Protein AF-0000000067416958 (afdb_homodimer)

Sequence (356 aa):
MHFFSQAFDYEHPWSHVVIGMWHKYPNSKCTHVVSVDVLDRSVDPKTGIIRTERVLGCKQKAPLWIVKLFGGSEDAFVREISFVDPASQNATITSVNLSLSQFATCFEQIQYSPISPHRTSFSQTAEIQARMALWRSAADGLEKWLVQRFEQNAQLGKLGFTDVLRTLWEERHRVPASMHFFSQAFDYEHPWSHVVIGMWHKYPNSKCTHVVSVDVLDRSVDPKTGIIRTERVLGCKQKAPLWIVKLFGGSEDAFVREISFVDPASQNATITSVNLSLSQFATCFEQIQYSPISPHRTSFSQTAEIQARMALWRSAADGLEKWLVQRFEQNAQLGKLGFTDVLRTLWEERHRVPAS

Organism: Laccaria bicolor (strain S238N-H82 / ATCC MYA-4686) (NCBI:txid486041)

Nearest PDB structures (foldseek):
  8ag0-assembly1_A  TM=9.082E-01  e=8.457E-12  Homo sapiens
  6i4y-assembly1_B-2  TM=6.762E-01  e=3.175E-13  Homo sapiens
  4ytx-assembly4_L  TM=7.071E-01  e=6.770E-12  Saccharomyces cerevisiae S288C
  5jql-assembly1_E  TM=7.127E-01  e=6.404E-12  Saccharomyces cerevisiae S288C
  5jqm-assembly1_C  TM=7.302E-01  e=9.779E-11  Saccharomyces cerevisiae S288C

Structure (mmCIF, N/CA/C/O backbone):
data_AF-0000000067416958-model_v1
#
loop_
_entity.id
_entity.type
_entity.pdbx_description
1 polymer 'Predicted protein'
#
loop_
_atom_site.group_PDB
_atom_site.id
_atom_site.type_symbol
_atom_site.label_atom_id
_atom_site.label_alt_id
_atom_site.label_comp_id
_atom_site.label_asym_id
_atom_site.label_entity_id
_atom_site.label_seq_id
_atom_site.pdbx_PDB_ins_code
_atom_site.Cartn_x
_atom_site.Cartn_y
_atom_site.Cartn_z
_atom_site.occupancy
_atom_site.B_iso_or_equiv
_atom_site.auth_seq_id
_atom_site.auth_comp_id
_atom_site.auth_asym_id
_atom_site.auth_atom_id
_atom_site.pdbx_PDB_model_num
ATOM 1 N N . MET A 1 1 ? -6.973 6.719 8.789 1 76.5 1 MET A N 1
ATOM 2 C CA . MET A 1 1 ? -7.148 8.133 9.117 1 76.5 1 MET A CA 1
ATOM 3 C C . MET A 1 1 ? -7.051 8.359 10.625 1 76.5 1 MET A C 1
ATOM 5 O O . MET A 1 1 ? -7.559 7.559 11.414 1 76.5 1 MET A O 1
ATOM 9 N N . HIS A 1 2 ? -6.191 9.383 11 1 81.44 2 HIS A N 1
ATOM 10 C CA . HIS A 1 2 ? -6.035 9.734 12.406 1 81.44 2 HIS A CA 1
ATOM 11 C C . HIS A 1 2 ? -6.387 11.195 12.648 1 81.44 2 HIS A C 1
ATOM 13 O O . HIS A 1 2 ? -6.316 12.016 11.734 1 81.44 2 HIS A O 1
ATOM 19 N N . PHE A 1 3 ? -6.898 11.422 13.914 1 85.19 3 PHE A N 1
ATOM 20 C CA . PHE A 1 3 ? -7.391 12.75 14.25 1 85.19 3 PHE A CA 1
ATOM 21 C C . PHE A 1 3 ? -6.727 13.273 15.516 1 85.19 3 PHE A C 1
ATOM 23 O O . PHE A 1 3 ? -6.41 12.5 16.422 1 85.19 3 PHE A O 1
ATOM 30 N N . PHE A 1 4 ? -6.453 14.555 15.508 1 92.38 4 PHE A N 1
ATOM 31 C CA . PHE A 1 4 ? -6.027 15.297 16.688 1 92.38 4 PHE A CA 1
ATOM 32 C C . PHE A 1 4 ? -6.949 16.484 16.938 1 92.38 4 PHE A C 1
ATOM 34 O O . PHE A 1 4 ? -7.43 17.125 16 1 92.38 4 PHE A O 1
ATOM 41 N N . SER A 1 5 ? -7.25 16.719 18.234 1 94.56 5 SER A N 1
ATOM 42 C CA . SER A 1 5 ? -8.047 17.875 18.609 1 94.56 5 SER A CA 1
ATOM 43 C C . SER A 1 5 ? -7.637 18.422 19.969 1 94.56 5 SER A C 1
ATOM 45 O O . SER A 1 5 ? -7.309 17.656 20.875 1 94.56 5 SER A O 1
ATOM 47 N N . GLN A 1 6 ? -7.598 19.75 20.094 1 95.44 6 GLN A N 1
ATOM 48 C CA . GLN A 1 6 ? -7.387 20.391 21.391 1 95.44 6 GLN A CA 1
ATOM 49 C C . GLN A 1 6 ? -8.078 21.75 21.453 1 95.44 6 GLN A C 1
ATOM 51 O O . GLN A 1 6 ? -8.328 22.359 20.406 1 95.44 6 GLN A O 1
ATOM 56 N N . ALA A 1 7 ? -8.438 22.141 22.672 1 96.19 7 ALA A N 1
ATOM 57 C CA . ALA A 1 7 ? -9.047 23.453 22.906 1 96.19 7 ALA A CA 1
ATOM 58 C C . ALA A 1 7 ? -8.641 24 24.266 1 96.19 7 ALA A C 1
ATOM 60 O O . ALA A 1 7 ? -8.531 23.25 25.234 1 96.19 7 ALA A O 1
ATOM 61 N N . PHE A 1 8 ? -8.367 25.281 24.312 1 97.19 8 PHE A N 1
ATOM 62 C CA . PHE A 1 8 ? -8.07 25.969 25.562 1 97.19 8 PHE A CA 1
ATOM 63 C C . PHE A 1 8 ? -8.297 27.469 25.406 1 97.19 8 PHE A C 1
ATOM 65 O O . PHE A 1 8 ? -8.68 27.953 24.344 1 97.19 8 PHE A O 1
ATOM 72 N N . ASP A 1 9 ? -8.023 28.25 26.5 1 97.62 9 ASP A N 1
ATOM 73 C CA . ASP A 1 9 ? -8.273 29.688 26.469 1 97.62 9 ASP A CA 1
ATOM 74 C C . ASP A 1 9 ? -6.984 30.469 26.719 1 97.62 9 ASP A C 1
ATOM 76 O O . ASP A 1 9 ? -6.133 30.047 27.5 1 97.62 9 ASP A O 1
ATOM 80 N N . TYR A 1 10 ? -6.941 31.516 26.047 1 97.94 10 TYR A N 1
ATOM 81 C CA . TYR A 1 10 ? -5.926 32.5 26.359 1 97.94 10 TYR A CA 1
ATOM 82 C C . TYR A 1 10 ? -6.512 33.625 27.219 1 97.94 10 TYR A C 1
ATOM 84 O O . TYR A 1 10 ? -7.602 34.125 26.938 1 97.94 10 TYR A O 1
ATOM 92 N N . GLU A 1 11 ? -5.785 34.031 28.219 1 97.06 11 GLU A N 1
ATOM 93 C CA . GLU A 1 11 ? -6.23 35.125 29.094 1 97.06 11 GLU A CA 1
ATOM 94 C C . GLU A 1 11 ? -5.828 36.469 28.531 1 97.06 11 GLU A C 1
ATOM 96 O O . GLU A 1 11 ? -5.199 37.281 29.219 1 97.06 11 GLU A O 1
ATOM 101 N N . HIS A 1 12 ? -6.172 36.719 27.344 1 97.69 12 HIS A N 1
ATOM 102 C CA . HIS A 1 12 ? -5.941 37.938 26.609 1 97.69 12 HIS A CA 1
ATOM 103 C C . HIS A 1 12 ? -7.133 38.281 25.719 1 97.69 12 HIS A C 1
ATOM 105 O O . HIS A 1 12 ? -7.824 37.406 25.219 1 97.69 12 HIS A O 1
ATOM 111 N N . PRO A 1 13 ? -7.395 39.656 25.594 1 97.31 13 PRO A N 1
ATOM 112 C CA . PRO A 1 13 ? -8.453 40.031 24.656 1 97.31 13 PRO A CA 1
ATOM 113 C C . PRO A 1 13 ? -8.18 39.531 23.234 1 97.31 13 PRO A C 1
ATOM 115 O O . PRO A 1 13 ? -7.02 39.438 22.828 1 97.31 13 PRO A O 1
ATOM 118 N N . TRP A 1 14 ? -9.227 39.281 22.469 1 98.12 14 TRP A N 1
ATOM 119 C CA . TRP A 1 14 ? -9.148 38.75 21.109 1 98.12 14 TRP A CA 1
ATOM 120 C C . TRP A 1 14 ? -8.234 39.594 20.25 1 98.12 14 TRP A C 1
ATOM 122 O O . TRP A 1 14 ? -7.441 39.062 19.469 1 98.12 14 TRP A O 1
ATOM 132 N N . SER A 1 15 ? -8.289 40.906 20.328 1 96.62 15 SER A N 1
ATOM 133 C CA . SER A 1 15 ? -7.465 41.812 19.516 1 96.62 15 SER A CA 1
ATOM 134 C C . SER A 1 15 ? -5.98 41.562 19.766 1 96.62 15 SER A C 1
ATOM 136 O O . SER A 1 15 ? -5.184 41.562 18.812 1 96.62 15 SER A O 1
ATOM 138 N N . HIS A 1 16 ? -5.641 41.312 21.062 1 97.25 16 HIS A N 1
ATOM 139 C CA . HIS A 1 16 ? -4.25 41.031 21.406 1 97.25 16 HIS A CA 1
ATOM 140 C C . HIS A 1 16 ? -3.801 39.688 20.844 1 97.25 16 HIS A C 1
ATOM 142 O O . HIS A 1 16 ? -2.676 39.562 20.359 1 97.25 16 HIS A O 1
ATOM 148 N N . VAL A 1 17 ? -4.688 38.781 20.891 1 98.25 17 VAL A N 1
ATOM 149 C CA . VAL A 1 17 ? -4.379 37.438 20.406 1 98.25 17 VAL A CA 1
ATOM 150 C C . VAL A 1 17 ? -4.125 37.469 18.891 1 98.25 17 VAL A C 1
ATOM 152 O O . VAL A 1 17 ? -3.184 36.844 18.406 1 98.25 17 VAL A O 1
ATOM 155 N N . VAL A 1 18 ? -4.91 38.188 18.141 1 97.44 18 VAL A N 1
ATOM 156 C CA . VAL A 1 18 ? -4.777 38.25 16.688 1 97.44 18 VAL A CA 1
ATOM 157 C C . VAL A 1 18 ? -3.457 38.938 16.328 1 97.44 18 VAL A C 1
ATOM 159 O O . VAL A 1 18 ? -2.795 38.531 15.367 1 97.44 18 VAL A O 1
ATOM 162 N N . ILE A 1 19 ? -3.111 39.969 17.094 1 96.12 19 ILE A N 1
ATOM 163 C CA . ILE A 1 19 ? -1.811 40.594 16.875 1 96.12 19 ILE A CA 1
ATOM 164 C C . ILE A 1 19 ? -0.702 39.562 17.109 1 96.12 19 ILE A C 1
ATOM 166 O O . ILE A 1 19 ? 0.246 39.469 16.328 1 96.12 19 ILE A O 1
ATOM 170 N N . GLY A 1 20 ? -0.824 38.875 18.219 1 97.25 20 GLY A N 1
ATOM 171 C CA . GLY A 1 20 ? 0.136 37.812 18.531 1 97.25 20 GLY A CA 1
ATOM 172 C C . GLY A 1 20 ? 0.271 36.781 17.422 1 97.25 20 GLY A C 1
ATOM 173 O O . GLY A 1 20 ? 1.364 36.281 17.188 1 97.25 20 GLY A O 1
ATOM 174 N N . MET A 1 21 ? -0.852 36.469 16.766 1 96.69 21 MET A N 1
ATOM 175 C CA . MET A 1 21 ? -0.878 35.5 15.68 1 96.69 21 MET A CA 1
ATOM 176 C C . MET A 1 21 ? 0.124 35.844 14.586 1 96.69 21 MET A C 1
ATOM 178 O O . MET A 1 21 ? 0.806 34.969 14.047 1 96.69 21 MET A O 1
ATOM 182 N N . TRP A 1 22 ? 0.354 37.156 14.344 1 95.44 22 TRP A N 1
ATOM 183 C CA . TRP A 1 22 ? 1.249 37.625 13.297 1 95.44 22 TRP A CA 1
ATOM 184 C C . TRP A 1 22 ? 2.695 37.656 13.781 1 95.44 22 TRP A C 1
ATOM 186 O O . TRP A 1 22 ? 3.623 37.781 12.977 1 95.44 22 TRP A O 1
ATOM 196 N N . HIS A 1 23 ? 2.846 37.5 15.055 1 95.44 23 HIS A N 1
ATOM 197 C CA . HIS A 1 23 ? 4.18 37.531 15.641 1 95.44 23 HIS A CA 1
ATOM 198 C C . HIS A 1 23 ? 4.566 36.156 16.188 1 95.44 23 HIS A C 1
ATOM 200 O O . HIS A 1 23 ? 5.566 36.031 16.906 1 95.44 23 HIS A O 1
ATOM 206 N N . LYS A 1 24 ? 3.764 35.219 15.922 1 96.06 24 LYS A N 1
ATOM 207 C CA . LYS A 1 24 ? 3.959 33.875 16.5 1 96.06 24 LYS A CA 1
ATOM 208 C C . LYS A 1 24 ? 5.328 33.312 16.141 1 96.06 24 LYS A C 1
ATOM 210 O O . LYS A 1 24 ? 5.996 32.719 16.969 1 96.06 24 LYS A O 1
ATOM 215 N N . TYR A 1 25 ? 5.68 33.531 14.844 1 95.75 25 TYR A N 1
ATOM 216 C CA . TYR A 1 25 ? 6.977 33.062 14.391 1 95.75 25 TYR A CA 1
ATOM 217 C C . TYR A 1 25 ? 7.902 34.219 14.031 1 95.75 25 TYR A C 1
ATOM 219 O O . TYR A 1 25 ? 7.449 35.25 13.539 1 95.75 25 TYR A O 1
ATOM 227 N N . PRO A 1 26 ? 9.164 34.031 14.219 1 93.75 26 PRO A N 1
ATOM 228 C CA . PRO A 1 26 ? 9.828 32.906 14.898 1 93.75 26 PRO A CA 1
ATOM 229 C C . PRO A 1 26 ? 9.672 32.969 16.422 1 93.75 26 PRO A C 1
ATOM 231 O O . PRO A 1 26 ? 9.32 34.031 16.969 1 93.75 26 PRO A O 1
ATOM 234 N N . ASN A 1 27 ? 9.68 31.922 17.062 1 93.44 27 ASN A N 1
ATOM 235 C CA . ASN A 1 27 ? 9.773 31.859 18.516 1 93.44 27 ASN A CA 1
ATOM 236 C C . ASN A 1 27 ? 10.656 30.703 18.969 1 93.44 27 ASN A C 1
ATOM 238 O O . ASN A 1 27 ? 10.906 29.766 18.203 1 93.44 27 ASN A O 1
ATOM 242 N N . SER A 1 28 ? 11.172 30.719 20.172 1 94.06 28 SER A N 1
ATOM 243 C CA . SER A 1 28 ? 12.219 29.828 20.656 1 94.06 28 SER A CA 1
ATOM 244 C C . SER A 1 28 ? 11.672 28.422 20.922 1 94.06 28 SER A C 1
ATOM 246 O O . SER A 1 28 ? 12.438 27.469 21.031 1 94.06 28 SER A O 1
ATOM 248 N N . LYS A 1 29 ? 10.367 28.328 21.094 1 95.5 29 LYS A N 1
ATOM 249 C CA . LYS A 1 29 ? 9.781 27.031 21.391 1 95.5 29 LYS A CA 1
ATOM 250 C C . LYS A 1 29 ? 9.43 26.281 20.125 1 95.5 29 LYS A C 1
ATOM 252 O O . LYS A 1 29 ? 9.32 25.047 20.125 1 95.5 29 LYS A O 1
ATOM 257 N N . CYS A 1 30 ? 9.234 27.031 19.031 1 95.38 30 CYS A N 1
ATOM 258 C CA . CYS A 1 30 ? 8.844 26.438 17.766 1 95.38 30 CYS A CA 1
ATOM 259 C C . CYS A 1 30 ? 9.93 26.625 16.719 1 95.38 30 CYS A C 1
ATOM 261 O O . CYS A 1 30 ? 9.656 27.109 15.617 1 95.38 30 CYS A O 1
ATOM 263 N N . THR A 1 31 ? 11.102 26.062 17.016 1 95.31 31 THR A N 1
ATOM 264 C CA . THR A 1 31 ? 12.266 26.266 16.156 1 95.31 31 THR A CA 1
ATOM 265 C C . THR A 1 31 ? 12.148 25.438 14.883 1 95.31 31 THR A C 1
ATOM 267 O O . THR A 1 31 ? 12.883 25.656 13.914 1 95.31 31 THR A O 1
ATOM 270 N N . HIS A 1 32 ? 11.266 24.531 14.883 1 94.88 32 HIS A N 1
ATOM 271 C CA . HIS A 1 32 ? 11.094 23.703 13.695 1 94.88 32 HIS A CA 1
ATOM 272 C C . HIS A 1 32 ? 10.5 24.5 12.547 1 94.88 32 HIS A C 1
ATOM 274 O O . HIS A 1 32 ? 10.578 24.078 11.391 1 94.88 32 HIS A O 1
ATOM 280 N N . VAL A 1 33 ? 9.781 25.578 12.805 1 97.19 33 VAL A N 1
ATOM 281 C CA . VAL A 1 33 ? 9.344 26.484 11.758 1 97.19 33 VAL A CA 1
ATOM 282 C C . VAL A 1 33 ? 10.484 27.438 11.398 1 97.19 33 VAL A C 1
ATOM 284 O O . VAL A 1 33 ? 10.797 28.359 12.164 1 97.19 33 VAL A O 1
ATOM 287 N N . VAL A 1 34 ? 11.047 27.281 10.234 1 96.5 34 VAL A N 1
ATOM 288 C CA . VAL A 1 34 ? 12.312 27.953 9.953 1 96.5 34 VAL A CA 1
ATOM 289 C C . VAL A 1 34 ? 12.062 29.172 9.062 1 96.5 34 VAL A C 1
ATOM 291 O O . VAL A 1 34 ? 12.906 30.062 8.969 1 96.5 34 VAL A O 1
ATOM 294 N N . SER A 1 35 ? 10.961 29.156 8.383 1 96.81 35 SER A N 1
ATOM 295 C CA . SER A 1 35 ? 10.641 30.312 7.543 1 96.81 35 SER A CA 1
ATOM 296 C C . SER A 1 35 ? 9.133 30.469 7.398 1 96.81 35 SER A C 1
ATOM 298 O O . SER A 1 35 ? 8.375 29.5 7.5 1 96.81 35 SER A O 1
ATOM 300 N N . VAL A 1 36 ? 8.727 31.672 7.238 1 97.69 36 VAL A N 1
ATOM 301 C CA . VAL A 1 36 ? 7.348 32.062 6.957 1 97.69 36 VAL A CA 1
ATOM 302 C C . VAL A 1 36 ? 7.316 33.094 5.848 1 97.69 36 VAL A C 1
ATOM 304 O O . VAL A 1 36 ? 7.906 34.188 5.98 1 97.69 36 VAL A O 1
ATOM 307 N N . ASP A 1 37 ? 6.633 32.781 4.773 1 97.38 37 ASP A N 1
ATOM 308 C CA . ASP A 1 37 ? 6.523 33.719 3.656 1 97.38 37 ASP A CA 1
ATOM 309 C C . ASP A 1 37 ? 5.062 34.031 3.336 1 97.38 37 ASP A C 1
ATOM 311 O O . ASP A 1 37 ? 4.27 33.094 3.094 1 97.38 37 ASP A O 1
ATOM 315 N N . VAL A 1 38 ? 4.773 35.281 3.305 1 97.5 38 VAL A N 1
ATOM 316 C CA . VAL A 1 38 ? 3.428 35.688 2.904 1 97.5 38 VAL A CA 1
ATOM 317 C C . VAL A 1 38 ? 3.326 35.719 1.382 1 97.5 38 VAL A C 1
ATOM 319 O O . VAL A 1 38 ? 4.113 36.375 0.712 1 97.5 38 VAL A O 1
ATOM 322 N N . LEU A 1 39 ? 2.412 35.031 0.882 1 97.12 39 LEU A N 1
ATOM 323 C CA . LEU A 1 39 ? 2.234 34.938 -0.564 1 97.12 39 LEU A CA 1
ATOM 324 C C . LEU A 1 39 ? 1.2 35.969 -1.04 1 97.12 39 LEU A C 1
ATOM 326 O O . LEU A 1 39 ? 1.34 36.531 -2.123 1 97.12 39 LEU A O 1
ATOM 330 N N . ASP A 1 40 ? 0.197 36.125 -0.318 1 97.12 40 ASP A N 1
ATOM 331 C CA . ASP A 1 40 ? -0.906 37 -0.686 1 97.12 40 ASP A CA 1
ATOM 332 C C . ASP A 1 40 ? -1.647 37.5 0.553 1 97.12 40 ASP A C 1
ATOM 334 O O . ASP A 1 40 ? -1.733 36.781 1.558 1 97.12 40 ASP A O 1
ATOM 338 N N . ARG A 1 41 ? -2.057 38.75 0.517 1 97.5 41 ARG A N 1
ATOM 339 C CA . ARG A 1 41 ? -2.906 39.312 1.547 1 97.5 41 ARG A CA 1
ATOM 340 C C . ARG A 1 41 ? -3.908 40.312 0.939 1 97.5 41 ARG A C 1
ATOM 342 O O . ARG A 1 41 ? -3.553 41.125 0.08 1 97.5 41 ARG A O 1
ATOM 349 N N . SER A 1 42 ? -5.125 40.156 1.366 1 98.19 42 SER A N 1
ATOM 350 C CA . SER A 1 42 ? -6.16 41.031 0.841 1 98.19 42 SER A CA 1
ATOM 351 C C . SER A 1 42 ? -7.188 41.375 1.915 1 98.19 42 SER A C 1
ATOM 353 O O . SER A 1 42 ? -7.297 40.688 2.926 1 98.19 42 SER A O 1
ATOM 355 N N . VAL A 1 43 ? -7.867 42.5 1.681 1 97.38 43 VAL A N 1
ATOM 356 C CA . VAL A 1 43 ? -8.969 42.906 2.533 1 97.38 43 VAL A CA 1
ATOM 357 C C . VAL A 1 43 ? -10.242 43.062 1.702 1 97.38 43 VAL A C 1
ATOM 359 O O . VAL A 1 43 ? -10.25 43.719 0.668 1 97.38 43 VAL A O 1
ATOM 362 N N . ASP A 1 44 ? -11.242 42.344 2.129 1 97.44 44 ASP A N 1
ATOM 363 C CA . ASP A 1 44 ? -12.539 42.531 1.479 1 97.44 44 ASP A CA 1
ATOM 364 C C . ASP A 1 44 ? -13.109 43.938 1.781 1 97.44 44 ASP A C 1
ATOM 366 O O . ASP A 1 44 ? -13.391 44.25 2.938 1 97.44 44 ASP A O 1
ATOM 370 N N . PRO A 1 45 ? -13.289 44.75 0.814 1 96.62 45 PRO A N 1
ATOM 371 C CA . PRO A 1 45 ? -13.695 46.125 1.072 1 96.62 45 PRO A CA 1
ATOM 372 C C . PRO A 1 45 ? -15.102 46.25 1.659 1 96.62 45 PRO A C 1
ATOM 374 O O . PRO A 1 45 ? -15.422 47.219 2.324 1 96.62 45 PRO A O 1
ATOM 377 N N . LYS A 1 46 ? -15.898 45.281 1.438 1 97.06 46 LYS A N 1
ATOM 378 C CA . LYS A 1 46 ? -17.266 45.312 1.941 1 97.06 46 LYS A CA 1
ATOM 379 C C . LYS A 1 46 ? -17.344 44.812 3.383 1 97.06 46 LYS A C 1
ATOM 381 O O . LYS A 1 46 ? -18 45.438 4.223 1 97.06 46 LYS A O 1
ATOM 386 N N . THR A 1 47 ? -16.625 43.75 3.676 1 96.5 47 THR A N 1
ATOM 387 C CA . THR A 1 47 ? -16.766 43.094 4.977 1 96.5 47 THR A CA 1
ATOM 388 C C . THR A 1 47 ? -15.617 43.5 5.898 1 96.5 47 THR A C 1
ATOM 390 O O . THR A 1 47 ? -15.727 43.375 7.121 1 96.5 47 THR A O 1
ATOM 393 N N . GLY A 1 48 ? -14.484 43.875 5.328 1 97.12 48 GLY A N 1
ATOM 394 C CA . GLY A 1 48 ? -13.289 44.156 6.105 1 97.12 48 GLY A CA 1
ATOM 395 C C . GLY A 1 48 ? -12.5 42.906 6.461 1 97.12 48 GLY A C 1
ATOM 396 O O . GLY A 1 48 ? -11.492 43 7.172 1 97.12 48 GLY A O 1
ATOM 397 N N . ILE A 1 49 ? -12.938 41.781 6.008 1 98.19 49 ILE A N 1
ATOM 398 C CA . ILE A 1 49 ? -12.258 40.5 6.301 1 98.19 49 ILE A CA 1
ATOM 399 C C . ILE A 1 49 ? -10.883 40.5 5.637 1 98.19 49 ILE A C 1
ATOM 401 O O . ILE A 1 49 ? -10.75 40.844 4.457 1 98.19 49 ILE A O 1
ATOM 405 N N . ILE A 1 50 ? -9.859 40.156 6.461 1 98.31 50 ILE A N 1
ATOM 406 C CA . ILE A 1 50 ? -8.492 40.062 5.953 1 98.31 50 ILE A CA 1
ATOM 407 C C . ILE A 1 50 ? -8.156 38.594 5.641 1 98.31 50 ILE A C 1
ATOM 409 O O . ILE A 1 50 ? -8.312 37.719 6.496 1 98.31 50 ILE A O 1
ATOM 413 N N . ARG A 1 51 ? -7.82 38.312 4.426 1 98.56 51 ARG A N 1
ATOM 414 C CA . ARG A 1 51 ? -7.34 37 4.008 1 98.56 51 ARG A CA 1
ATOM 415 C C . ARG A 1 51 ? -5.828 37.031 3.805 1 98.56 51 ARG A C 1
ATOM 417 O O . ARG A 1 51 ? -5.293 37.906 3.127 1 98.56 51 ARG A O 1
ATOM 424 N N . THR A 1 52 ? -5.109 36.094 4.41 1 98.56 52 THR A N 1
ATOM 425 C CA . THR A 1 52 ? -3.666 35.969 4.23 1 98.56 52 THR A CA 1
ATOM 426 C C . THR A 1 52 ? -3.275 34.531 3.883 1 98.56 52 THR A C 1
ATOM 428 O O . THR A 1 52 ? -3.768 33.594 4.5 1 98.56 52 THR A O 1
ATOM 431 N N . GLU A 1 53 ? -2.514 34.375 2.871 1 98.5 53 GLU A N 1
ATOM 432 C CA . GLU A 1 53 ? -1.934 33.094 2.479 1 98.5 53 GLU A CA 1
ATOM 433 C C . GLU A 1 53 ? -0.427 33.094 2.723 1 98.5 53 GLU A C 1
ATOM 435 O O . GLU A 1 53 ? 0.29 33.969 2.285 1 98.5 53 GLU A O 1
ATOM 440 N N . ARG A 1 54 ? 0.005 32.062 3.484 1 98.56 54 ARG A N 1
ATOM 441 C CA . ARG A 1 54 ? 1.426 31.906 3.787 1 98.56 54 ARG A CA 1
ATOM 442 C C . ARG A 1 54 ? 1.927 30.516 3.449 1 98.56 54 ARG A C 1
ATOM 444 O O . ARG A 1 54 ? 1.143 29.562 3.389 1 98.56 54 ARG A O 1
ATOM 451 N N . VAL A 1 55 ? 3.227 30.453 3.246 1 98.25 55 VAL A N 1
ATOM 452 C CA . VAL A 1 55 ? 3.938 29.188 3.193 1 98.25 55 VAL A CA 1
ATOM 453 C C . VAL A 1 55 ? 4.938 29.094 4.344 1 98.25 55 VAL A C 1
ATOM 455 O O . VAL A 1 55 ? 5.758 30 4.527 1 98.25 55 VAL A O 1
ATOM 458 N N . LEU A 1 56 ? 4.836 28.094 5.125 1 97.88 56 LEU A N 1
ATOM 459 C CA . LEU A 1 56 ? 5.777 27.844 6.211 1 97.88 56 LEU A CA 1
ATOM 460 C C . LEU A 1 56 ? 6.812 26.797 5.809 1 97.88 56 LEU A C 1
ATOM 462 O O . LEU A 1 56 ? 6.461 25.766 5.25 1 97.88 56 LEU A O 1
ATOM 466 N N . GLY A 1 57 ? 8.094 27.047 6.027 1 96.69 57 GLY A N 1
ATOM 467 C CA . GLY A 1 57 ? 9.156 26.062 5.934 1 96.69 57 GLY A CA 1
ATOM 468 C C . GLY A 1 57 ? 9.484 25.406 7.262 1 96.69 57 GLY A C 1
ATOM 469 O O . GLY A 1 57 ? 9.766 26.094 8.242 1 96.69 57 GLY A O 1
ATOM 470 N N . CYS A 1 58 ? 9.383 24.141 7.305 1 95.25 58 CYS A N 1
ATOM 471 C CA . CYS A 1 58 ? 9.641 23.391 8.531 1 95.25 58 CYS A CA 1
ATOM 472 C C . CYS A 1 58 ? 10.789 22.406 8.344 1 95.25 58 CYS A C 1
ATOM 474 O O . CYS A 1 58 ? 10.992 21.875 7.254 1 95.25 58 CYS A O 1
ATOM 476 N N . LYS A 1 59 ? 11.531 22.219 9.383 1 93.75 59 LYS A N 1
ATOM 477 C CA . LYS A 1 59 ? 12.633 21.266 9.383 1 93.75 59 LYS A CA 1
ATOM 478 C C . LYS A 1 59 ? 12.586 20.375 10.625 1 93.75 59 LYS A C 1
ATOM 480 O O . LYS A 1 59 ? 12.758 20.859 11.75 1 93.75 59 LYS A O 1
ATOM 485 N N . GLN A 1 60 ? 12.266 19.156 10.414 1 89.88 60 GLN A N 1
ATOM 486 C CA . GLN A 1 60 ? 12.219 18.172 11.492 1 89.88 60 GLN A CA 1
ATOM 487 C C . GLN A 1 60 ? 12.727 16.812 11.031 1 89.88 60 GLN A C 1
ATOM 489 O O . GLN A 1 60 ? 12.445 16.391 9.906 1 89.88 60 GLN A O 1
ATOM 494 N N . LYS A 1 61 ? 13.414 16.156 11.906 1 87.44 61 LYS A N 1
ATOM 495 C CA . LYS A 1 61 ? 13.953 14.852 11.578 1 87.44 61 LYS A CA 1
ATOM 496 C C . LYS A 1 61 ? 12.859 13.789 11.539 1 87.44 61 LYS A C 1
ATOM 498 O O . LYS A 1 61 ? 11.914 13.836 12.336 1 87.44 61 LYS A O 1
ATOM 503 N N . ALA A 1 62 ? 12.992 12.93 10.594 1 87.38 62 ALA A N 1
ATOM 504 C CA . ALA A 1 62 ? 12.078 11.797 10.5 1 87.38 62 ALA A CA 1
ATOM 505 C C . ALA A 1 62 ? 12.812 10.484 10.758 1 87.38 62 ALA A C 1
ATOM 507 O O . ALA A 1 62 ? 14.016 10.375 10.5 1 87.38 62 ALA A O 1
ATOM 508 N N . PRO A 1 63 ? 12.078 9.531 11.305 1 87.5 63 PRO A N 1
ATOM 509 C CA . PRO A 1 63 ? 12.695 8.203 11.453 1 87.5 63 PRO A CA 1
ATOM 510 C C . PRO A 1 63 ? 13.211 7.645 10.133 1 87.5 63 PRO A C 1
ATOM 512 O O . PRO A 1 63 ? 12.633 7.902 9.07 1 87.5 63 PRO A O 1
ATOM 515 N N . LEU A 1 64 ? 14.227 6.797 10.164 1 85.62 64 LEU A N 1
ATOM 516 C CA . LEU A 1 64 ? 14.898 6.258 8.992 1 85.62 64 LEU A CA 1
ATOM 517 C C . LEU A 1 64 ? 13.93 5.453 8.125 1 85.62 64 LEU A C 1
ATOM 519 O O . LEU A 1 64 ? 13.984 5.523 6.898 1 85.62 64 LEU A O 1
ATOM 523 N N . TRP A 1 65 ? 13.133 4.75 8.781 1 80.38 65 TRP A N 1
ATOM 524 C CA . TRP A 1 65 ? 12.234 3.887 8.023 1 80.38 65 TRP A CA 1
ATOM 525 C C . TRP A 1 65 ? 11.281 4.715 7.172 1 80.38 65 TRP A C 1
ATOM 527 O O . TRP A 1 65 ? 10.891 4.293 6.082 1 80.38 65 TRP A O 1
ATOM 537 N N . ILE A 1 66 ? 10.82 5.879 7.625 1 81.12 66 ILE A N 1
ATOM 538 C CA . ILE A 1 66 ? 9.945 6.762 6.859 1 81.12 66 ILE A CA 1
ATOM 539 C C . ILE A 1 66 ? 10.703 7.312 5.652 1 81.12 66 ILE A C 1
ATOM 541 O O . ILE A 1 66 ? 10.188 7.312 4.531 1 81.12 66 ILE A O 1
ATOM 545 N N . VAL A 1 67 ? 11.938 7.641 5.949 1 81.06 67 VAL A N 1
ATOM 546 C CA . VAL A 1 67 ? 12.773 8.188 4.883 1 81.06 67 VAL A CA 1
ATOM 547 C C . VAL A 1 67 ? 13.016 7.121 3.82 1 81.06 67 VAL A C 1
ATOM 549 O O . VAL A 1 67 ? 12.969 7.41 2.621 1 81.06 67 VAL A O 1
ATOM 552 N N . LYS A 1 68 ? 13.219 5.945 4.164 1 75.19 68 LYS A N 1
ATOM 553 C CA . LYS A 1 68 ? 13.531 4.855 3.242 1 75.19 68 LYS A CA 1
ATOM 554 C C . LYS A 1 68 ? 12.312 4.492 2.396 1 75.19 68 LYS A C 1
ATOM 556 O O . LYS A 1 68 ? 12.438 4.207 1.204 1 75.19 68 LYS A O 1
ATOM 561 N N . LEU A 1 69 ? 11.219 4.516 2.984 1 72.25 69 LEU A N 1
ATOM 562 C CA . LEU A 1 69 ? 10.023 4.004 2.314 1 72.25 69 LEU A CA 1
ATOM 563 C C . LEU A 1 69 ? 9.344 5.105 1.503 1 72.25 69 LEU A C 1
ATOM 565 O O . LEU A 1 69 ? 8.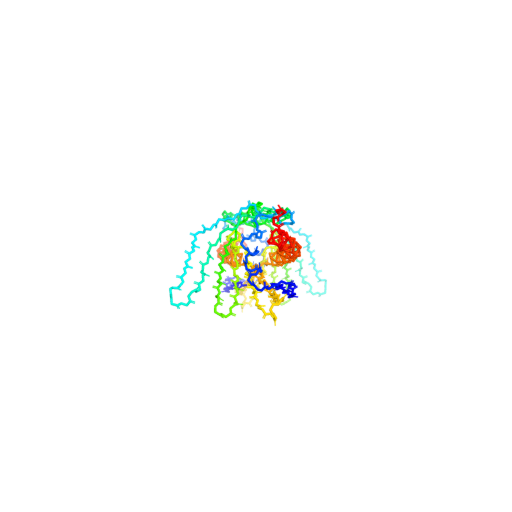789 4.84 0.437 1 72.25 69 LEU A O 1
ATOM 569 N N . PHE A 1 70 ? 9.344 6.277 2.029 1 71 70 PHE A N 1
ATOM 570 C CA . PHE A 1 70 ? 8.516 7.305 1.415 1 71 70 PHE A CA 1
ATOM 571 C C . PHE A 1 70 ? 9.367 8.414 0.818 1 71 70 PHE A C 1
ATOM 573 O O . PHE A 1 70 ? 8.875 9.242 0.049 1 71 70 PHE A O 1
ATOM 580 N N . GLY A 1 71 ? 10.57 8.094 1.009 1 68.12 71 GLY A N 1
ATOM 581 C CA . GLY A 1 71 ? 11.414 9.203 0.594 1 68.12 71 GLY A CA 1
ATOM 582 C C . GLY A 1 71 ? 11.227 10.453 1.44 1 68.12 71 GLY A C 1
ATOM 583 O O . GLY A 1 71 ? 10.672 10.383 2.539 1 68.12 71 GLY A O 1
ATOM 584 N N . GLY A 1 72 ? 11.812 11.445 1.251 1 64.38 72 GLY A N 1
ATOM 585 C CA . GLY A 1 72 ? 11.57 12.742 1.856 1 64.38 72 GLY A CA 1
ATOM 586 C C . GLY A 1 72 ? 12.812 13.359 2.461 1 64.38 72 GLY A C 1
ATOM 587 O O . GLY A 1 72 ? 13.852 12.703 2.568 1 64.38 72 GLY A O 1
ATOM 588 N N . SER A 1 73 ? 12.664 14.602 2.41 1 69.56 73 SER A N 1
ATOM 589 C CA . SER A 1 73 ? 13.688 15.422 3.035 1 69.56 73 SER A CA 1
ATOM 590 C C . SER A 1 73 ? 13.242 15.914 4.406 1 69.56 73 SER A C 1
ATOM 592 O O . SER A 1 73 ? 12.07 15.805 4.762 1 69.56 73 SER A O 1
ATOM 594 N N . GLU A 1 74 ? 14.172 16.328 5.137 1 81.12 74 GLU A N 1
ATOM 595 C CA . GLU A 1 74 ? 13.906 16.938 6.434 1 81.12 74 GLU A CA 1
ATOM 596 C C . GLU A 1 74 ? 13.141 18.25 6.277 1 81.12 74 GLU A C 1
ATOM 598 O O . GLU A 1 74 ? 12.547 18.75 7.238 1 81.12 74 GLU A O 1
ATOM 603 N N . ASP A 1 75 ? 13.125 18.688 5.117 1 87.06 75 ASP A N 1
ATOM 604 C CA . ASP A 1 75 ? 12.422 19.953 4.855 1 87.06 75 ASP A CA 1
ATOM 605 C C . ASP A 1 75 ? 10.992 19.688 4.387 1 87.06 75 ASP A C 1
ATOM 607 O O . ASP A 1 75 ? 10.758 18.812 3.553 1 87.06 75 ASP A O 1
ATOM 611 N N . ALA A 1 76 ? 10.086 20.359 5.02 1 91.5 76 ALA A N 1
ATOM 612 C CA . ALA A 1 76 ? 8.688 20.266 4.613 1 91.5 76 ALA A CA 1
ATOM 613 C C . ALA A 1 76 ? 8.062 21.656 4.523 1 91.5 76 ALA A C 1
ATOM 615 O O . ALA A 1 76 ? 8.438 22.562 5.266 1 91.5 76 ALA A O 1
ATOM 616 N N . PHE A 1 77 ? 7.148 21.781 3.6 1 95.44 77 PHE A N 1
ATOM 617 C CA . PHE A 1 77 ? 6.445 23.047 3.432 1 95.44 77 PHE A CA 1
ATOM 618 C C . PHE A 1 77 ? 4.961 22.891 3.729 1 95.44 77 PHE A C 1
ATOM 620 O O . PHE A 1 77 ? 4.363 21.859 3.387 1 95.44 77 PHE A O 1
ATOM 627 N N . VAL A 1 78 ? 4.434 23.906 4.285 1 97.75 78 VAL A N 1
ATOM 628 C CA . VAL A 1 78 ? 3.023 23.922 4.66 1 97.75 78 VAL A CA 1
ATOM 629 C C . VAL A 1 78 ? 2.357 25.172 4.098 1 97.75 78 VAL A C 1
ATOM 631 O O . VAL A 1 78 ? 2.916 26.266 4.18 1 97.75 78 VAL A O 1
ATOM 634 N N . ARG A 1 79 ? 1.18 24.984 3.475 1 98.5 79 ARG A N 1
ATOM 635 C CA . ARG A 1 79 ? 0.358 26.109 3.051 1 98.5 79 ARG A CA 1
ATOM 636 C C . ARG A 1 79 ? -0.655 26.484 4.129 1 98.5 79 ARG A C 1
ATOM 638 O O . ARG A 1 79 ? -1.37 25.625 4.641 1 98.5 79 ARG A O 1
ATOM 645 N N . GLU A 1 80 ? -0.713 27.734 4.43 1 98.62 80 GLU A N 1
ATOM 646 C CA . GLU A 1 80 ? -1.639 28.219 5.445 1 98.62 80 GLU A CA 1
ATOM 647 C C . GLU A 1 80 ? -2.506 29.359 4.902 1 98.62 80 GLU A C 1
ATOM 649 O O . GLU A 1 80 ? -2.002 30.281 4.254 1 98.62 80 GLU A O 1
ATOM 654 N N . ILE A 1 81 ? -3.803 29.25 5.145 1 98.62 81 ILE A N 1
ATOM 655 C CA . ILE A 1 81 ? -4.734 30.328 4.824 1 98.62 81 ILE A CA 1
ATOM 656 C C . ILE A 1 81 ? -5.453 30.781 6.094 1 98.62 81 ILE A C 1
ATOM 658 O O . ILE A 1 81 ? -5.98 29.969 6.844 1 98.62 81 ILE A O 1
ATOM 662 N N . SER A 1 82 ? -5.43 32.062 6.293 1 98.62 82 SER A N 1
ATOM 663 C CA . SER A 1 82 ? -6.102 32.594 7.473 1 98.62 82 SER A CA 1
ATOM 664 C C . SER A 1 82 ? -7.113 33.688 7.09 1 98.62 82 SER A C 1
ATOM 666 O O . SER A 1 82 ? -6.934 34.375 6.098 1 98.62 82 SER A O 1
ATOM 668 N N . PHE A 1 83 ? -8.188 33.781 7.863 1 98.62 83 PHE A N 1
ATOM 669 C CA . PHE A 1 83 ? -9.195 34.844 7.773 1 98.62 83 PHE A CA 1
ATOM 670 C C . PHE A 1 83 ? -9.391 35.5 9.117 1 98.62 83 PHE A C 1
ATOM 672 O O . PHE A 1 83 ? -9.562 34.844 10.141 1 98.62 83 PHE A O 1
ATOM 679 N N . VAL A 1 84 ? -9.32 36.812 9.086 1 98.5 84 VAL A N 1
ATOM 680 C CA . VAL A 1 84 ? -9.633 37.594 10.266 1 98.5 84 VAL A CA 1
ATOM 681 C C . VAL A 1 84 ? -10.844 38.5 9.992 1 98.5 84 VAL A C 1
ATOM 683 O O . VAL A 1 84 ? -10.805 39.344 9.102 1 98.5 84 VAL A O 1
ATOM 686 N N . ASP A 1 85 ? -11.875 38.281 10.758 1 98.31 85 ASP A N 1
ATOM 687 C CA . ASP A 1 85 ? -13.117 39.031 10.641 1 98.31 85 ASP A CA 1
ATOM 688 C C . ASP A 1 85 ? -13.273 40.031 11.812 1 98.31 85 ASP A C 1
ATOM 690 O O . ASP A 1 85 ? -13.656 39.625 12.914 1 98.31 85 ASP A O 1
ATOM 694 N N . PRO A 1 86 ? -13.023 41.25 11.555 1 96.06 86 PRO A N 1
ATOM 695 C CA . PRO A 1 86 ? -13.086 42.219 12.672 1 96.06 86 PRO A CA 1
ATOM 696 C C . PRO A 1 86 ? -14.508 42.406 13.203 1 96.06 86 PRO A C 1
ATOM 698 O O . PRO A 1 86 ? -14.688 42.688 14.391 1 96.06 86 PRO A O 1
ATOM 701 N N . ALA A 1 87 ? -15.477 42.219 12.391 1 96.06 87 ALA A N 1
ATOM 702 C CA . ALA A 1 87 ? -16.859 42.438 12.812 1 96.06 87 ALA A CA 1
ATOM 703 C C . ALA A 1 87 ? -17.312 41.375 13.805 1 96.06 87 ALA A C 1
ATOM 705 O O . ALA A 1 87 ? -17.828 41.688 14.875 1 96.06 87 ALA A O 1
ATOM 706 N N . SER A 1 88 ? -17.078 40.156 13.461 1 95.44 88 SER A N 1
ATOM 707 C CA . SER A 1 88 ? -17.484 39.062 14.336 1 95.44 88 SER A CA 1
ATOM 708 C C . SER A 1 88 ? -16.391 38.719 15.32 1 95.44 88 SER A C 1
ATOM 710 O O . SER A 1 88 ? -16.594 37.906 16.219 1 95.44 88 SER A O 1
ATOM 712 N N . GLN A 1 89 ? -15.195 39.281 15.195 1 97.19 89 GLN A N 1
ATOM 713 C CA . GLN A 1 89 ? -14.008 39 16 1 97.19 89 GLN A CA 1
ATOM 714 C C . GLN A 1 89 ? -13.703 37.5 15.992 1 97.19 89 GLN A C 1
ATOM 716 O O . GLN A 1 89 ? -13.547 36.875 17.047 1 97.19 89 GLN A O 1
ATOM 721 N N . ASN A 1 90 ? -13.664 36.969 14.852 1 97.69 90 ASN A N 1
ATOM 722 C CA . ASN A 1 90 ? -13.289 35.594 14.625 1 97.69 90 ASN A CA 1
ATOM 723 C C . ASN A 1 90 ? -12.078 35.469 13.695 1 97.69 90 ASN A C 1
ATOM 725 O O . ASN A 1 90 ? -12 36.188 12.688 1 97.69 90 ASN A O 1
ATOM 729 N N . ALA A 1 91 ? -11.148 34.688 14.125 1 98.62 91 ALA A N 1
ATOM 730 C CA . ALA A 1 91 ? -10.016 34.375 13.266 1 98.62 91 ALA A CA 1
ATOM 731 C C . ALA A 1 91 ? -9.906 32.844 13.031 1 98.62 91 ALA A C 1
ATOM 733 O O . ALA A 1 91 ? -9.961 32.062 13.977 1 98.62 91 ALA A O 1
ATOM 734 N N . THR A 1 92 ? -9.812 32.469 11.766 1 98.62 92 THR A N 1
ATOM 735 C CA . THR A 1 92 ? -9.664 31.062 11.414 1 98.62 92 THR A CA 1
ATOM 736 C C . THR A 1 92 ? -8.414 30.828 10.578 1 98.62 92 THR A C 1
ATOM 738 O O . THR A 1 92 ? -8.039 31.688 9.773 1 98.62 92 THR A O 1
ATOM 741 N N . I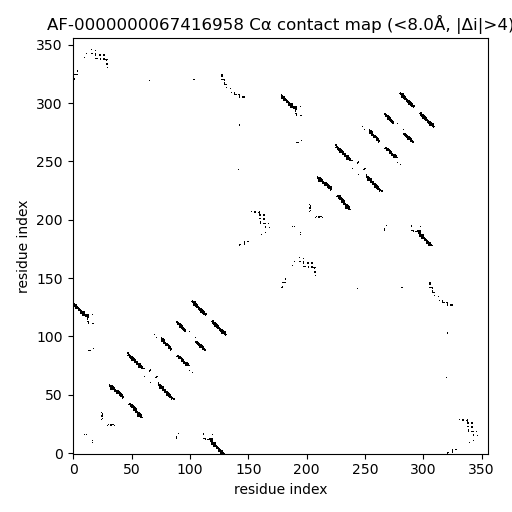LE A 1 93 ? -7.766 29.734 10.805 1 98.69 93 ILE A N 1
ATOM 742 C CA . ILE A 1 93 ? -6.582 29.344 10.047 1 98.69 93 ILE A CA 1
ATOM 743 C C . ILE A 1 93 ? -6.738 27.891 9.57 1 98.69 93 ILE A C 1
ATOM 745 O O . ILE A 1 93 ? -7.145 27.016 10.336 1 98.69 93 ILE A O 1
ATOM 749 N N . THR A 1 94 ? -6.504 27.625 8.344 1 98.5 94 THR A N 1
ATOM 750 C CA . THR A 1 94 ? -6.406 26.281 7.809 1 98.5 94 THR A CA 1
ATOM 751 C C . THR A 1 94 ? -5.027 26.031 7.195 1 98.5 94 THR A C 1
ATOM 753 O O . THR A 1 94 ? -4.477 26.922 6.535 1 98.5 94 THR A O 1
ATOM 756 N N . SER A 1 95 ? -4.438 24.906 7.48 1 98.38 95 SER A N 1
ATOM 757 C CA . SER A 1 95 ? -3.133 24.594 6.914 1 98.38 95 SER A CA 1
ATOM 758 C C . SER A 1 95 ? -3.109 23.172 6.355 1 98.38 95 SER A C 1
ATOM 760 O O . SER A 1 95 ? -3.803 22.281 6.859 1 98.38 95 SER A O 1
ATOM 762 N N . VAL A 1 96 ? -2.316 23 5.305 1 97.38 96 VAL A N 1
ATOM 763 C CA . VAL A 1 96 ? -2.141 21.688 4.672 1 97.38 96 VAL A CA 1
ATOM 764 C C . VAL A 1 96 ? -0.691 21.531 4.227 1 97.38 96 VAL A C 1
ATOM 766 O O . VAL A 1 96 ? -0.052 22.484 3.797 1 97.38 96 VAL A O 1
ATOM 769 N N . ASN A 1 97 ? -0.2 20.266 4.398 1 94.75 97 ASN A N 1
ATOM 770 C CA . ASN A 1 97 ? 1.163 20.016 3.938 1 94.75 97 ASN A CA 1
ATOM 771 C C . ASN A 1 97 ? 1.245 20 2.414 1 94.75 97 ASN A C 1
ATOM 773 O O . ASN A 1 97 ? 0.38 19.438 1.748 1 94.75 97 ASN A O 1
ATOM 777 N N . LEU A 1 98 ? 2.305 20.656 1.96 1 92.94 98 LEU A N 1
ATOM 778 C CA . LEU A 1 98 ? 2.598 20.625 0.531 1 92.94 98 LEU A CA 1
ATOM 779 C C . LEU A 1 98 ? 3.57 19.5 0.204 1 92.94 98 LEU A C 1
ATOM 781 O O . LEU A 1 98 ? 3.428 18.828 -0.819 1 92.94 98 LEU A O 1
ATOM 785 N N . SER A 1 99 ? 4.543 19.359 1.079 1 86.81 99 SER A N 1
ATOM 786 C CA . SER A 1 99 ? 5.535 18.312 0.906 1 86.81 99 SER A CA 1
ATOM 787 C C . SER A 1 99 ? 4.969 16.953 1.29 1 86.81 99 SER A C 1
ATOM 789 O O . SER A 1 99 ? 4.219 16.828 2.264 1 86.81 99 SER A O 1
ATOM 791 N N . LEU A 1 100 ? 5.324 15.906 0.511 1 81.56 100 LEU A N 1
ATOM 792 C CA . LEU A 1 100 ? 5.004 14.508 0.78 1 81.56 100 LEU A CA 1
ATOM 793 C C . LEU A 1 100 ? 3.494 14.289 0.797 1 81.56 100 LEU A C 1
ATOM 795 O O . LEU A 1 100 ? 3.002 13.367 1.45 1 81.56 100 LEU A O 1
ATOM 799 N N . SER A 1 101 ? 2.787 15.164 0.15 1 87.69 101 SER A N 1
ATOM 800 C CA . SER A 1 101 ? 1.329 15.102 0.161 1 87.69 101 SER A CA 1
ATOM 801 C C . SER A 1 101 ? 0.822 13.891 -0.605 1 87.69 101 SER A C 1
ATOM 803 O O . SER A 1 101 ? -0.316 13.453 -0.412 1 87.69 101 SER A O 1
ATOM 805 N N . GLN A 1 102 ? 1.625 13.359 -1.44 1 80.12 102 GLN A N 1
ATOM 806 C CA . GLN A 1 102 ? 1.224 12.164 -2.182 1 80.12 102 GLN A CA 1
ATOM 807 C C . GLN A 1 102 ? 1.192 10.938 -1.276 1 80.12 102 GLN A C 1
ATOM 809 O O . GLN A 1 102 ? 0.546 9.938 -1.599 1 80.12 102 GLN A O 1
ATOM 814 N N . PHE A 1 103 ? 1.846 11 -0.174 1 79.81 103 PHE A N 1
ATOM 815 C CA . PHE A 1 103 ? 1.924 9.875 0.748 1 79.81 103 PHE A CA 1
ATOM 816 C C . PHE A 1 103 ? 1.002 10.086 1.942 1 79.81 103 PHE A C 1
ATOM 818 O O . PHE A 1 103 ? 0.425 9.133 2.465 1 79.81 103 PHE A O 1
ATOM 825 N N . ALA A 1 104 ? 0.96 11.305 2.352 1 88.38 104 ALA A N 1
ATOM 826 C CA . ALA A 1 104 ? 0.123 11.625 3.506 1 88.38 104 ALA A CA 1
ATOM 827 C C . ALA A 1 104 ? -0.283 13.094 3.502 1 88.38 104 ALA A C 1
ATOM 829 O O . ALA A 1 104 ? 0.486 13.953 3.07 1 88.38 104 ALA A O 1
ATOM 830 N N . THR A 1 105 ? -1.475 13.297 3.982 1 91.31 105 THR A N 1
ATOM 831 C CA . THR A 1 105 ? -1.959 14.664 4.113 1 91.31 105 THR A CA 1
ATOM 832 C C . THR A 1 105 ? -2.285 14.984 5.57 1 91.31 105 THR A C 1
ATOM 834 O O . THR A 1 105 ? -2.799 14.133 6.297 1 91.31 105 THR A O 1
ATOM 837 N N . CYS A 1 106 ? -1.932 16.172 5.922 1 94.38 106 CYS A N 1
ATOM 838 C CA . CYS A 1 106 ? -2.312 16.75 7.207 1 94.38 106 CYS A CA 1
ATOM 839 C C . CYS A 1 106 ? -3.111 18.031 7.016 1 94.38 106 CYS A C 1
ATOM 841 O O . CYS A 1 106 ? -2.58 19.031 6.535 1 94.38 106 CYS A O 1
ATOM 843 N N . PHE A 1 107 ? -4.402 17.953 7.398 1 95.19 107 PHE A N 1
ATOM 844 C CA . PHE A 1 107 ? -5.285 19.109 7.328 1 95.19 107 PHE A CA 1
ATOM 845 C C . PHE A 1 107 ? -5.582 19.656 8.719 1 95.19 107 PHE A C 1
ATOM 847 O O . PHE A 1 107 ? -6.207 18.969 9.539 1 95.19 107 PHE A O 1
ATOM 854 N N . GLU A 1 108 ? -5.141 20.859 8.953 1 98 108 GLU A N 1
ATOM 855 C CA . GLU A 1 108 ? -5.293 21.5 10.258 1 98 108 GLU A CA 1
ATOM 856 C C . GLU A 1 108 ? -6.277 22.656 10.195 1 98 108 GLU A C 1
ATOM 858 O O . GLU A 1 108 ? -6.258 23.438 9.25 1 98 108 GLU A O 1
ATOM 863 N N . GLN A 1 109 ? -7.141 22.75 11.211 1 97.81 109 GLN A N 1
ATOM 864 C CA . GLN A 1 109 ? -8.047 23.891 11.383 1 97.81 109 GLN A CA 1
ATOM 865 C C . GLN A 1 109 ? -7.891 24.516 12.766 1 97.81 109 GLN A C 1
ATOM 867 O O . GLN A 1 109 ? -7.902 23.812 13.773 1 97.81 109 GLN A O 1
ATOM 872 N N . ILE A 1 110 ? -7.734 25.844 12.758 1 98.56 110 ILE A N 1
ATOM 873 C CA . ILE A 1 110 ? -7.609 26.594 14 1 98.56 110 ILE A CA 1
ATOM 874 C C . ILE A 1 110 ? -8.648 27.719 14.039 1 98.56 110 ILE A C 1
ATOM 876 O O . ILE A 1 110 ? -8.961 28.312 13.016 1 98.56 110 ILE A O 1
ATOM 880 N N . GLN A 1 111 ? -9.125 27.953 15.242 1 98.62 111 GLN A N 1
ATOM 881 C CA . GLN A 1 111 ? -10.055 29.062 15.43 1 98.62 111 GLN A CA 1
ATOM 882 C C . GLN A 1 111 ? -9.75 29.828 16.719 1 98.62 111 GLN A C 1
ATOM 884 O O . GLN A 1 111 ? -9.453 29.219 17.75 1 98.62 111 GLN A O 1
ATOM 889 N N . TYR A 1 112 ? -9.758 31.156 16.656 1 98.69 112 TYR A N 1
ATOM 890 C CA . TYR A 1 112 ? -9.719 32.094 17.781 1 98.69 112 TYR A CA 1
ATOM 891 C C . TYR A 1 112 ? -11.016 32.875 17.875 1 98.69 112 TYR A C 1
ATOM 893 O O . TYR A 1 112 ? -11.414 33.531 16.922 1 98.69 112 TYR A O 1
ATOM 901 N N . SER A 1 113 ? -11.68 32.875 19 1 98.31 113 SER A N 1
ATOM 902 C CA . SER A 1 113 ? -12.914 33.625 19.203 1 98.31 113 SER A CA 1
ATOM 903 C C . SER A 1 113 ? -13.008 34.156 20.625 1 98.31 113 SER A C 1
ATOM 905 O O . SER A 1 113 ? -12.633 33.469 21.578 1 98.31 113 SER A O 1
ATOM 907 N N . PRO A 1 114 ? -13.523 35.312 20.812 1 98.06 114 PRO A N 1
ATOM 908 C CA . PRO A 1 114 ? -13.641 35.844 22.172 1 98.06 114 PRO A CA 1
ATOM 909 C C . PRO A 1 114 ? -14.688 35.125 23 1 98.06 114 PRO A C 1
ATOM 911 O O . PRO A 1 114 ? -15.758 34.75 22.5 1 98.06 114 PRO A O 1
ATOM 914 N N . ILE A 1 115 ? -14.281 34.844 24.188 1 96.44 115 ILE A N 1
ATOM 915 C CA . ILE A 1 115 ? -15.203 34.344 25.203 1 96.44 115 ILE A CA 1
ATOM 916 C C . ILE A 1 115 ? -15.703 35.531 26.062 1 96.44 115 ILE A C 1
ATOM 918 O O . ILE A 1 115 ? -16.875 35.562 26.438 1 96.44 115 ILE A O 1
ATOM 922 N N . SER A 1 116 ? -14.906 36.438 26.406 1 96.56 116 SER A N 1
ATOM 923 C CA . SER A 1 116 ? -15.117 37.656 27.156 1 96.56 116 SER A CA 1
ATOM 924 C C . SER A 1 116 ? -14.18 38.781 26.688 1 96.56 116 SER A C 1
ATOM 926 O O . SER A 1 116 ? -13.336 38.531 25.812 1 96.56 116 SER A O 1
ATOM 928 N N . PRO A 1 117 ? -14.352 39.938 27.172 1 95.75 117 PRO A N 1
ATOM 929 C CA . PRO A 1 117 ? -13.461 41.031 26.75 1 95.75 117 PRO A CA 1
ATOM 930 C C . PRO A 1 117 ? -11.992 40.75 27.062 1 95.75 117 PRO A C 1
ATOM 932 O O . PRO A 1 117 ? -11.102 41.406 26.516 1 95.75 117 PRO A O 1
ATOM 935 N N . HIS A 1 118 ? -11.688 39.812 27.969 1 96.38 118 HIS A N 1
ATOM 936 C CA . HIS A 1 118 ? -10.305 39.594 28.375 1 96.38 118 HIS A CA 1
ATOM 937 C C . HIS A 1 118 ? -9.875 38.156 28.141 1 96.38 118 HIS A C 1
ATOM 939 O O . HIS A 1 118 ? -8.805 37.719 28.594 1 96.38 118 HIS A O 1
ATOM 945 N N . ARG A 1 119 ? -10.742 37.438 27.438 1 98 119 ARG A N 1
ATOM 946 C CA . ARG A 1 119 ? -10.445 36.031 27.234 1 98 119 ARG A CA 1
ATOM 947 C C . ARG A 1 119 ? -10.781 35.594 25.797 1 98 119 ARG A C 1
ATOM 949 O O . ARG A 1 119 ? -11.82 36 25.266 1 98 119 ARG A O 1
ATOM 956 N N . THR A 1 120 ? -9.891 34.812 25.203 1 98.56 120 THR A N 1
ATOM 957 C CA . THR A 1 120 ? -10.07 34.344 23.844 1 98.56 120 THR A CA 1
AT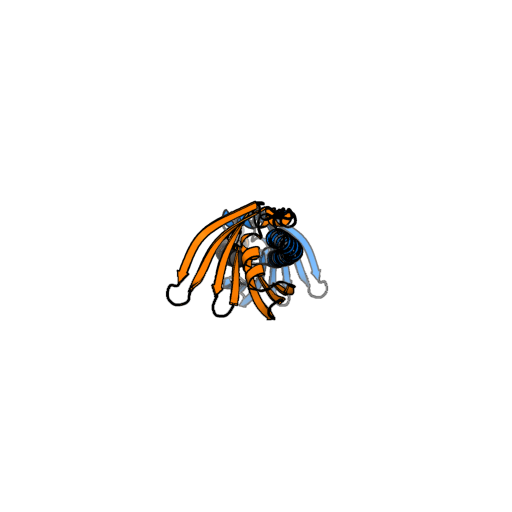OM 958 C C . THR A 1 120 ? -10 32.812 23.797 1 98.56 120 THR A C 1
ATOM 960 O O . THR A 1 120 ? -9.062 32.219 24.344 1 98.56 120 THR A O 1
ATOM 963 N N . SER A 1 121 ? -10.945 32.188 23.156 1 98.44 121 SER A N 1
ATOM 964 C CA . SER A 1 121 ? -10.977 30.734 22.984 1 98.44 121 SER A CA 1
ATOM 965 C C . SER A 1 121 ? -10.125 30.297 21.797 1 98.44 121 SER A C 1
ATOM 967 O O . SER A 1 121 ? -10.133 30.953 20.75 1 98.44 121 SER A O 1
ATOM 969 N N . PHE A 1 122 ? -9.398 29.234 22 1 98.5 122 PHE A N 1
ATOM 970 C CA . PHE A 1 122 ? -8.602 28.594 20.969 1 98.5 122 PHE A CA 1
ATOM 971 C C . PHE A 1 122 ? -9.086 27.172 20.719 1 98.5 122 PHE A C 1
ATOM 973 O O . PHE A 1 122 ? -9.266 26.391 21.672 1 98.5 122 PHE A O 1
ATOM 980 N N . SER A 1 123 ? -9.328 26.797 19.453 1 97.75 123 SER A N 1
ATOM 981 C CA . SER A 1 123 ? -9.617 25.422 19.062 1 97.75 123 SER A CA 1
ATOM 982 C C . SER A 1 123 ? -8.781 25 17.859 1 97.75 123 SER A C 1
ATOM 984 O O . SER A 1 123 ? -8.57 25.797 16.938 1 97.75 123 SER A O 1
ATOM 986 N N . GLN A 1 124 ? -8.242 23.781 17.906 1 98 124 GLN A N 1
ATOM 987 C CA . GLN A 1 124 ? -7.391 23.234 16.844 1 98 124 GLN A CA 1
ATOM 988 C C . GLN A 1 124 ? -7.73 21.781 16.562 1 98 124 GLN A C 1
ATOM 990 O O . GLN A 1 124 ? -7.891 20.984 17.484 1 98 124 GLN A O 1
ATOM 995 N N . THR A 1 125 ? -7.949 21.453 15.305 1 96 125 THR A N 1
ATOM 996 C CA . THR A 1 125 ? -8.125 20.078 14.859 1 96 125 THR A CA 1
ATOM 997 C C . THR A 1 125 ? -7.18 19.75 13.711 1 96 125 THR A C 1
ATOM 999 O O . THR A 1 125 ? -6.773 20.641 12.961 1 96 125 THR A O 1
ATOM 1002 N N . ALA A 1 126 ? -6.727 18.5 13.656 1 96.81 126 ALA A N 1
ATOM 1003 C CA . ALA A 1 126 ? -5.914 18.031 12.539 1 96.81 126 ALA A CA 1
ATOM 1004 C C . ALA A 1 126 ? -6.383 16.656 12.062 1 96.81 126 ALA A C 1
ATOM 1006 O O . ALA A 1 126 ? -6.691 15.781 12.875 1 96.81 126 ALA A O 1
ATOM 1007 N N . GLU A 1 127 ? -6.555 16.516 10.805 1 94.62 127 GLU A N 1
ATOM 1008 C CA . GLU A 1 127 ? -6.844 15.242 10.141 1 94.62 127 GLU A CA 1
ATOM 1009 C C . GLU A 1 127 ? -5.641 14.75 9.344 1 94.62 127 GLU A C 1
ATOM 1011 O O . GLU A 1 127 ? -5.172 15.43 8.43 1 94.62 127 GLU A O 1
ATOM 1016 N N . ILE A 1 128 ? -5.164 13.547 9.719 1 94.19 128 ILE A N 1
ATOM 1017 C CA . ILE A 1 128 ? -3.998 12.984 9.055 1 94.19 128 ILE A CA 1
ATOM 1018 C C . ILE A 1 128 ? -4.387 11.688 8.344 1 94.19 128 ILE A C 1
ATOM 1020 O O . ILE A 1 128 ? -4.961 10.789 8.953 1 94.19 128 ILE A O 1
ATOM 1024 N N . GLN A 1 129 ? -4.055 11.656 7.059 1 89.25 129 GLN A N 1
ATOM 1025 C CA . GLN A 1 129 ? -4.438 10.523 6.23 1 89.25 129 GLN A CA 1
ATOM 1026 C C . GLN A 1 129 ? -3.283 10.07 5.34 1 89.25 129 GLN A C 1
ATOM 1028 O O . GLN A 1 129 ? -2.742 10.867 4.57 1 89.25 129 GLN A O 1
ATOM 1033 N N . ALA A 1 130 ? -2.941 8.805 5.551 1 84.81 130 ALA A N 1
ATOM 1034 C CA . ALA A 1 130 ? -2.006 8.234 4.582 1 84.81 130 ALA A CA 1
ATOM 1035 C C . ALA A 1 130 ? -2.699 7.938 3.256 1 84.81 130 ALA A C 1
ATOM 1037 O O . ALA A 1 130 ? -3.842 7.477 3.234 1 84.81 130 ALA A O 1
ATOM 1038 N N . ARG A 1 131 ? -2.059 8.312 2.121 1 75.69 131 ARG A N 1
ATOM 1039 C CA . ARG A 1 131 ? -2.615 8.086 0.792 1 75.69 131 ARG A CA 1
ATOM 1040 C C . ARG A 1 131 ? -1.974 6.867 0.134 1 75.69 131 ARG A C 1
ATOM 1042 O O . ARG A 1 131 ? -0.807 6.91 -0.262 1 75.69 131 ARG A O 1
ATOM 1049 N N . MET A 1 132 ? -2.672 5.777 0.128 1 68.88 132 MET A N 1
ATOM 1050 C CA . MET A 1 132 ? -2.133 4.504 -0.341 1 68.88 132 MET A CA 1
ATOM 1051 C C . MET A 1 132 ? -2.527 4.25 -1.792 1 68.88 132 MET A C 1
ATOM 1053 O O . MET A 1 132 ? -2.408 3.125 -2.281 1 68.88 132 MET A O 1
ATOM 1057 N N . ALA A 1 133 ? -3.016 5.281 -2.408 1 67.25 133 ALA A N 1
ATOM 1058 C CA . ALA A 1 133 ? -3.553 5.062 -3.748 1 67.25 133 ALA A CA 1
ATOM 1059 C C . ALA A 1 133 ? -2.471 4.551 -4.695 1 67.25 133 ALA A C 1
ATOM 1061 O O . ALA A 1 133 ? -2.715 3.65 -5.5 1 67.25 133 ALA A O 1
ATOM 1062 N N . LEU A 1 134 ? -1.285 5.09 -4.516 1 66.25 134 LEU A N 1
ATOM 1063 C CA . LEU A 1 134 ? -0.195 4.695 -5.402 1 66.25 134 LEU A CA 1
ATOM 1064 C C . L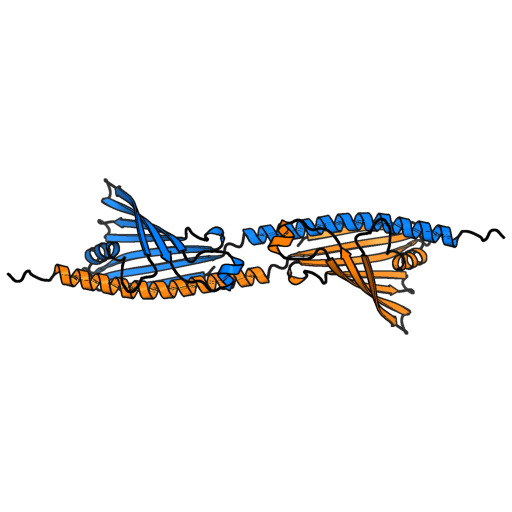EU A 1 134 ? 0.185 3.234 -5.176 1 66.25 134 LEU A C 1
ATOM 1066 O O . LEU A 1 134 ? 0.42 2.494 -6.133 1 66.25 134 LEU A O 1
ATOM 1070 N N . TRP A 1 135 ? 0.186 2.875 -4.055 1 72 135 TRP A N 1
ATOM 1071 C CA . TRP A 1 135 ? 0.546 1.496 -3.738 1 72 135 TRP A CA 1
ATOM 1072 C C . TRP A 1 135 ? -0.536 0.53 -4.211 1 72 135 TRP A C 1
ATOM 1074 O O . TRP A 1 135 ? -0.233 -0.562 -4.699 1 72 135 TRP A O 1
ATOM 1084 N N . ARG A 1 136 ? -1.716 0.941 -4.023 1 75.69 136 ARG A N 1
ATOM 1085 C CA . ARG A 1 136 ? -2.818 0.101 -4.48 1 75.69 136 ARG A CA 1
ATOM 1086 C C . ARG A 1 136 ? -2.752 -0.116 -5.988 1 75.69 136 ARG A C 1
ATOM 1088 O O . ARG A 1 136 ? -2.967 -1.229 -6.469 1 75.69 136 ARG A O 1
ATOM 1095 N N . SER A 1 137 ? -2.469 0.995 -6.566 1 77.81 137 SER A N 1
ATOM 1096 C CA . SER A 1 137 ? -2.354 0.895 -8.016 1 77.81 137 SER A CA 1
ATOM 1097 C C . SER A 1 137 ? -1.212 -0.032 -8.422 1 77.81 137 SER A C 1
ATOM 1099 O O . SER A 1 137 ? -1.348 -0.825 -9.352 1 77.81 137 SER A O 1
ATOM 1101 N N . ALA A 1 138 ? -0.091 0.066 -7.734 1 78.44 138 ALA A N 1
ATOM 1102 C CA . ALA A 1 138 ? 1.055 -0.795 -8.023 1 78.44 138 ALA A CA 1
ATOM 1103 C C . ALA A 1 138 ? 0.72 -2.26 -7.75 1 78.44 138 ALA A C 1
ATOM 1105 O O . ALA A 1 138 ? 1.097 -3.141 -8.523 1 78.44 138 ALA A O 1
ATOM 1106 N N . ALA A 1 139 ? 0.01 -2.488 -6.664 1 80.81 139 ALA A N 1
ATOM 1107 C CA . ALA A 1 139 ? -0.407 -3.844 -6.316 1 80.81 139 ALA A CA 1
ATOM 1108 C C . ALA A 1 139 ? -1.321 -4.43 -7.387 1 80.81 139 ALA A C 1
ATOM 1110 O O . ALA A 1 139 ? -1.169 -5.59 -7.777 1 80.81 139 ALA A O 1
ATOM 1111 N N . ASP A 1 140 ? -2.211 -3.586 -7.844 1 84.38 140 ASP A N 1
ATOM 1112 C CA . ASP A 1 140 ? -3.111 -4.008 -8.914 1 84.38 140 ASP A CA 1
ATOM 1113 C C . ASP A 1 140 ? -2.34 -4.312 -10.195 1 84.38 140 ASP A C 1
ATOM 1115 O O . ASP A 1 140 ? -2.643 -5.285 -10.891 1 84.38 140 ASP A O 1
ATOM 1119 N N . GLY A 1 141 ? -1.44 -3.465 -10.438 1 86 141 GLY A N 1
ATOM 1120 C CA . GLY A 1 141 ? -0.577 -3.699 -11.586 1 86 141 GLY A CA 1
ATOM 1121 C C . GLY A 1 141 ? 0.192 -5.004 -11.5 1 86 141 GLY A C 1
ATOM 1122 O O . GLY A 1 141 ? 0.254 -5.762 -12.469 1 86 141 GLY A O 1
ATOM 1123 N N . LEU A 1 142 ? 0.705 -5.285 -10.414 1 86.75 142 LEU A N 1
ATOM 1124 C CA . LEU A 1 142 ? 1.437 -6.523 -10.18 1 86.75 142 LEU A CA 1
ATOM 1125 C C . LEU A 1 142 ? 0.538 -7.738 -10.398 1 86.75 142 LEU A C 1
ATOM 1127 O O . LEU A 1 142 ? 0.927 -8.688 -11.078 1 86.75 142 LEU A O 1
ATOM 1131 N N . GLU A 1 143 ? -0.622 -7.707 -9.828 1 89.81 143 GLU A N 1
ATOM 1132 C CA . GLU A 1 143 ? -1.555 -8.82 -9.984 1 89.81 143 GLU A CA 1
ATOM 1133 C C . GLU A 1 143 ? -1.897 -9.047 -11.453 1 89.81 143 GLU A C 1
ATOM 1135 O O . GLU A 1 143 ? -1.902 -10.188 -11.922 1 89.81 143 GLU A O 1
ATOM 1140 N N . LYS A 1 144 ? -2.152 -7.977 -12.094 1 89.62 144 LYS A N 1
ATOM 1141 C CA . LYS A 1 144 ? -2.492 -8.078 -13.516 1 89.62 144 LYS A CA 1
ATOM 1142 C C . LYS A 1 144 ? -1.338 -8.68 -14.312 1 89.62 144 LYS A C 1
ATOM 1144 O O . LYS A 1 144 ? -1.548 -9.555 -15.148 1 89.62 144 LYS A O 1
ATOM 1149 N N . TRP A 1 145 ? -0.204 -8.25 -14.047 1 91.69 145 TRP A N 1
ATOM 1150 C CA . TRP A 1 145 ? 0.973 -8.781 -14.727 1 91.69 145 TRP A CA 1
ATOM 1151 C C . TRP A 1 145 ? 1.146 -10.266 -14.438 1 91.69 145 TRP A C 1
ATOM 1153 O O . TRP A 1 145 ? 1.415 -11.055 -15.344 1 91.69 145 TRP A O 1
ATOM 1163 N N . LEU A 1 146 ? 1.007 -10.664 -13.227 1 91.75 146 LEU A N 1
ATOM 1164 C CA . LEU A 1 146 ? 1.19 -12.055 -12.82 1 91.75 146 LEU A CA 1
ATOM 1165 C C . LEU A 1 146 ? 0.16 -12.953 -13.492 1 91.75 146 LEU A C 1
ATOM 1167 O O . LEU A 1 146 ? 0.484 -14.07 -13.914 1 91.75 146 LEU A O 1
ATOM 1171 N N . VAL A 1 147 ? -1.045 -12.438 -13.586 1 93.31 147 VAL A N 1
ATOM 1172 C CA . VAL A 1 147 ? -2.09 -13.227 -14.227 1 93.31 147 VAL A CA 1
ATOM 1173 C C . VAL A 1 147 ? -1.763 -13.406 -15.703 1 93.31 147 VAL A C 1
ATOM 1175 O O . VAL A 1 147 ? -1.91 -14.508 -16.25 1 93.31 147 VAL A O 1
ATOM 1178 N N . GLN A 1 148 ? -1.366 -12.359 -16.328 1 94.19 148 GLN A N 1
ATOM 1179 C CA . GLN A 1 148 ? -1.014 -12.43 -17.734 1 94.19 148 GLN A CA 1
ATOM 1180 C C . GLN A 1 148 ? 0.143 -13.398 -17.969 1 94.19 148 GLN A C 1
ATOM 1182 O O . GLN A 1 148 ? 0.113 -14.203 -18.906 1 94.19 148 GLN A O 1
ATOM 1187 N N . ARG A 1 149 ? 1.117 -13.273 -17.156 1 93.56 149 ARG A N 1
ATOM 1188 C CA . ARG A 1 149 ? 2.254 -14.18 -17.25 1 93.56 149 ARG A CA 1
ATOM 1189 C C . ARG A 1 149 ? 1.82 -15.625 -17.031 1 93.56 149 ARG A C 1
ATOM 1191 O O . ARG A 1 149 ? 2.27 -16.531 -17.734 1 93.56 149 ARG A O 1
ATOM 1198 N N . PHE A 1 150 ? 0.981 -15.844 -16.062 1 95.31 150 PHE A N 1
ATOM 1199 C CA . PHE A 1 150 ? 0.478 -17.188 -15.797 1 95.31 150 PHE A CA 1
ATOM 1200 C C . PHE A 1 150 ? -0.268 -17.734 -17 1 95.31 150 PHE A C 1
ATOM 1202 O O . PHE A 1 150 ? -0.067 -18.891 -17.391 1 95.31 150 PHE A O 1
ATOM 1209 N N . GLU A 1 151 ? -1.099 -16.906 -17.547 1 94.88 151 GLU A N 1
ATOM 1210 C CA . GLU A 1 151 ? -1.873 -17.312 -18.703 1 94.88 151 GLU A CA 1
ATOM 1211 C C . GLU A 1 151 ? -0.961 -17.703 -19.875 1 94.88 151 GLU A C 1
ATOM 1213 O O . GLU A 1 151 ? -1.179 -18.734 -20.516 1 94.88 151 GLU A O 1
ATOM 1218 N N . GLN A 1 152 ? 0.014 -16.906 -20.109 1 95.56 152 GLN A N 1
ATOM 1219 C CA . GLN A 1 152 ? 0.984 -17.203 -21.156 1 95.56 152 GLN A CA 1
ATOM 1220 C C . GLN A 1 152 ? 1.693 -18.531 -20.875 1 95.56 152 GLN A C 1
ATOM 1222 O O . GLN A 1 152 ? 1.826 -19.375 -21.781 1 95.56 152 GLN A O 1
ATOM 1227 N N . ASN A 1 153 ? 2.123 -18.734 -19.625 1 95.88 153 ASN A N 1
ATOM 1228 C CA . ASN A 1 153 ? 2.812 -19.969 -19.266 1 95.88 153 ASN A CA 1
ATOM 1229 C C . ASN A 1 153 ? 1.888 -21.188 -19.359 1 95.88 153 ASN A C 1
ATOM 1231 O O . ASN A 1 153 ? 2.332 -22.281 -19.688 1 95.88 153 ASN A O 1
ATOM 1235 N N . ALA A 1 154 ? 0.65 -20.969 -19.031 1 95.62 154 ALA A N 1
ATOM 1236 C CA . ALA A 1 154 ? -0.333 -22.047 -19.141 1 95.62 154 ALA A CA 1
ATOM 1237 C C . ALA A 1 154 ? -0.5 -22.484 -20.578 1 95.62 154 ALA A C 1
ATOM 1239 O O . ALA A 1 154 ? -0.611 -23.688 -20.859 1 95.62 154 ALA A O 1
ATOM 1240 N N . GLN A 1 155 ? -0.482 -21.547 -21.5 1 95.81 155 GLN A N 1
ATOM 1241 C CA . GLN A 1 155 ? -0.584 -21.875 -22.922 1 95.81 155 GLN A CA 1
ATOM 1242 C C . GLN A 1 155 ? 0.65 -22.625 -23.406 1 95.81 155 GLN A C 1
ATOM 1244 O O . GLN A 1 155 ? 0.534 -23.625 -24.109 1 95.81 155 GLN A O 1
ATOM 1249 N N . LEU A 1 156 ? 1.765 -22.203 -23.031 1 95.44 156 LEU A N 1
ATOM 1250 C CA . LEU A 1 156 ? 3.002 -22.906 -23.359 1 95.44 156 LEU A CA 1
ATOM 1251 C C . LEU A 1 156 ? 3.029 -24.297 -22.719 1 95.44 156 LEU A C 1
ATOM 1253 O O . LEU A 1 156 ? 3.521 -25.25 -23.312 1 95.44 156 LEU A O 1
ATOM 1257 N N . GLY A 1 157 ? 2.484 -24.328 -21.469 1 95.69 157 GLY A N 1
ATOM 1258 C CA . GLY A 1 157 ? 2.391 -25.609 -20.781 1 95.69 157 GLY A CA 1
ATOM 1259 C C . GLY A 1 157 ? 1.56 -26.625 -21.547 1 95.69 157 GLY A C 1
ATOM 1260 O O . GLY A 1 157 ? 1.94 -27.797 -21.641 1 95.69 157 GLY A O 1
ATOM 1261 N N . LYS A 1 158 ? 0.479 -26.156 -22.078 1 96.12 158 LYS A N 1
ATOM 1262 C CA . LYS A 1 158 ? -0.381 -27.031 -22.859 1 96.12 158 LYS A CA 1
ATOM 1263 C C . LYS A 1 158 ? 0.347 -27.531 -24.109 1 96.12 158 LYS A C 1
ATOM 1265 O O . LYS A 1 158 ? 0.346 -28.734 -24.391 1 96.12 158 LYS A O 1
ATOM 1270 N N . LEU A 1 159 ? 1.001 -26.656 -24.844 1 96.25 159 LEU A N 1
ATOM 1271 C CA . LEU A 1 159 ? 1.739 -27.016 -26.047 1 96.25 159 LEU A CA 1
ATOM 1272 C C . LEU A 1 159 ? 2.881 -27.969 -25.719 1 96.25 159 LEU A C 1
ATOM 1274 O O . LEU A 1 159 ? 3.051 -29 -26.391 1 96.25 159 LEU A O 1
ATOM 1278 N N . GLY A 1 160 ? 3.564 -27.641 -24.672 1 96.31 160 GLY A N 1
ATOM 1279 C CA . GLY A 1 160 ? 4.688 -28.469 -24.266 1 96.31 160 GLY A CA 1
ATOM 1280 C C . GLY A 1 160 ? 4.27 -29.875 -23.844 1 96.31 160 GLY A C 1
ATOM 1281 O O . GLY A 1 160 ? 4.875 -30.859 -24.266 1 96.31 160 GLY A O 1
ATOM 1282 N N . PHE A 1 161 ? 3.227 -29.953 -23.078 1 97.31 161 PHE A N 1
ATOM 1283 C CA . PHE A 1 161 ? 2.785 -31.25 -22.594 1 97.31 161 PHE A CA 1
ATOM 1284 C C . PHE A 1 161 ? 2.211 -32.094 -23.719 1 97.31 161 PHE A C 1
ATOM 1286 O O . PHE A 1 161 ? 2.42 -33.312 -23.766 1 97.31 161 PHE A O 1
ATOM 1293 N N . THR A 1 162 ? 1.53 -31.406 -24.625 1 96.94 162 THR A N 1
ATOM 1294 C CA . THR A 1 162 ? 1.025 -32.094 -25.797 1 96.94 162 THR A CA 1
ATOM 1295 C C . THR A 1 162 ? 2.17 -32.75 -26.578 1 96.94 162 THR A C 1
ATOM 1297 O O . THR A 1 162 ? 2.074 -33.906 -27 1 96.94 162 THR A O 1
ATOM 1300 N N . ASP A 1 163 ? 3.219 -32.062 -26.703 1 96.88 163 ASP A N 1
ATOM 1301 C CA . ASP A 1 163 ? 4.395 -32.562 -27.391 1 96.88 163 ASP A CA 1
ATOM 1302 C C . ASP A 1 163 ? 5 -33.75 -26.641 1 96.88 163 ASP A C 1
ATOM 1304 O O . ASP A 1 163 ? 5.41 -34.75 -27.25 1 96.88 163 ASP A O 1
ATOM 1308 N N . VAL A 1 164 ? 5.055 -33.656 -25.391 1 97.31 164 VAL A N 1
ATOM 1309 C CA . VAL A 1 164 ? 5.605 -34.688 -24.547 1 97.31 164 VAL A CA 1
ATOM 1310 C C . VAL A 1 164 ? 4.758 -35.969 -24.688 1 97.31 164 VAL A C 1
ATOM 1312 O O . VAL A 1 164 ? 5.293 -37.062 -24.891 1 97.31 164 VAL A O 1
ATOM 1315 N N . LEU A 1 165 ? 3.443 -35.844 -24.594 1 97.5 165 LEU A N 1
ATOM 1316 C CA . LEU A 1 165 ? 2.547 -36.969 -24.703 1 97.5 165 LEU A CA 1
ATOM 1317 C C . LEU A 1 165 ? 2.68 -37.656 -26.062 1 97.5 165 LEU A C 1
ATOM 1319 O O . LEU A 1 165 ? 2.719 -38.906 -26.141 1 97.5 165 LEU A O 1
ATOM 1323 N N . ARG A 1 166 ? 2.775 -36.844 -27.047 1 96.12 166 ARG A N 1
ATOM 1324 C CA . ARG A 1 166 ? 2.906 -37.375 -28.406 1 96.12 166 ARG A CA 1
ATOM 1325 C C . ARG A 1 166 ? 4.203 -38.156 -28.562 1 96.12 166 ARG A C 1
ATOM 1327 O O . ARG A 1 166 ? 4.203 -39.25 -29.094 1 96.12 166 ARG A O 1
ATOM 1334 N N . THR A 1 167 ? 5.273 -37.562 -28.078 1 95.81 167 THR A N 1
ATOM 1335 C CA . THR A 1 167 ? 6.586 -38.219 -28.203 1 95.81 167 THR A CA 1
ATOM 1336 C C . THR A 1 167 ? 6.625 -39.531 -27.422 1 95.81 167 THR A C 1
ATOM 1338 O O . THR A 1 167 ? 7.105 -40.531 -27.938 1 95.81 167 THR A O 1
ATOM 1341 N N . LEU A 1 168 ? 6.098 -39.562 -26.281 1 95.25 168 LEU A N 1
ATOM 1342 C CA . LEU A 1 168 ? 6.051 -40.781 -25.453 1 95.25 168 LEU A CA 1
ATOM 1343 C C . LEU A 1 168 ? 5.184 -41.844 -26.109 1 95.25 168 LEU A C 1
ATOM 1345 O O . LEU A 1 168 ? 5.496 -43.031 -26.047 1 95.25 168 LEU A O 1
ATOM 1349 N N . TRP A 1 169 ? 4.113 -41.375 -26.703 1 94.56 169 TRP A N 1
ATOM 1350 C CA . TRP A 1 169 ? 3.191 -42.281 -27.359 1 94.56 169 TRP A CA 1
ATOM 1351 C C . TRP A 1 169 ? 3.861 -42.969 -28.547 1 94.56 169 TRP A C 1
ATOM 1353 O O . TRP A 1 169 ? 3.73 -44.188 -28.719 1 94.56 169 TRP A O 1
ATOM 1363 N N . GLU A 1 170 ? 4.617 -42.25 -29.297 1 93.62 170 GLU A N 1
ATOM 1364 C CA . GLU A 1 170 ? 5.324 -42.75 -30.453 1 93.62 170 GLU A CA 1
ATOM 1365 C C . GLU A 1 170 ? 6.422 -43.75 -30.047 1 93.62 170 GLU A C 1
ATOM 1367 O O . GLU A 1 170 ? 6.641 -44.75 -30.703 1 93.62 170 GLU A O 1
ATOM 1372 N N . GLU A 1 171 ? 7.078 -43.438 -29 1 91.62 171 GLU A N 1
ATOM 1373 C CA . GLU A 1 171 ? 8.141 -44.281 -28.5 1 91.62 171 GLU A CA 1
ATOM 1374 C C . GLU A 1 171 ? 7.582 -45.625 -28.016 1 91.62 171 GLU A C 1
ATOM 1376 O O . GLU A 1 171 ? 8.211 -46.656 -28.203 1 91.62 171 GLU A O 1
ATOM 1381 N N . ARG A 1 172 ? 6.445 -45.688 -27.391 1 88.12 172 ARG A N 1
ATOM 1382 C CA . ARG A 1 172 ? 5.824 -46.875 -26.859 1 88.12 172 ARG A CA 1
ATOM 1383 C C . ARG A 1 172 ? 5.277 -47.781 -27.969 1 88.12 172 ARG A C 1
ATOM 1385 O O . ARG A 1 172 ? 5.238 -49 -27.828 1 88.12 172 ARG A O 1
ATOM 1392 N N . HIS A 1 173 ? 4.797 -47.312 -28.969 1 84.56 173 HIS A N 1
ATOM 1393 C CA . HIS A 1 173 ? 4.168 -48.094 -30.031 1 84.56 173 HIS A CA 1
ATOM 1394 C C . HIS A 1 173 ? 5.125 -48.281 -31.203 1 84.56 173 HIS A C 1
ATOM 1396 O O . HIS A 1 173 ? 4.754 -48.875 -32.219 1 84.56 173 HIS A O 1
ATOM 1402 N N . ARG A 1 174 ? 6.355 -47.875 -31.172 1 76.06 174 ARG A N 1
ATOM 1403 C CA . ARG A 1 174 ? 7.387 -48.25 -32.125 1 76.06 174 ARG A CA 1
ATOM 1404 C C . ARG A 1 174 ? 7.852 -49.688 -31.906 1 76.06 174 ARG A C 1
ATOM 1406 O O . ARG A 1 174 ? 8.273 -50.031 -30.797 1 76.06 174 ARG A O 1
ATOM 1413 N N . VAL A 1 175 ? 7.102 -50.781 -32.406 1 60.56 175 VAL A N 1
ATOM 1414 C CA . VAL A 1 175 ? 7.438 -52.188 -32.594 1 60.56 175 VAL A CA 1
ATOM 1415 C C . VAL A 1 175 ? 8.875 -52.312 -33.062 1 60.56 175 VAL A C 1
ATOM 1417 O O . VAL A 1 175 ? 9.273 -51.656 -34.031 1 60.56 175 VAL A O 1
ATOM 1420 N N . PRO A 1 176 ? 9.797 -52.906 -32.188 1 58.16 176 PRO A N 1
ATOM 1421 C CA . PRO A 1 176 ? 11.156 -53.188 -32.656 1 58.16 176 PRO A CA 1
ATOM 1422 C C . PRO A 1 176 ? 11.172 -53.875 -34 1 58.16 176 PRO A C 1
ATOM 1424 O O . PRO A 1 176 ? 10.266 -54.656 -34.312 1 58.16 176 PRO A O 1
ATOM 1427 N N . ALA A 1 177 ? 11.609 -53.094 -35 1 54.22 177 ALA A N 1
ATOM 1428 C CA . ALA A 1 177 ? 11.953 -53.812 -36.219 1 54.22 177 ALA A CA 1
ATOM 1429 C C . ALA A 1 177 ? 12.719 -55.094 -35.906 1 54.22 177 ALA A C 1
ATOM 1431 O O . ALA A 1 177 ? 13.844 -55.062 -35.406 1 54.22 177 ALA A O 1
ATOM 1432 N N . SER A 1 178 ? 12.078 -56 -35.344 1 41.69 178 SER A N 1
ATOM 1433 C CA . SER A 1 178 ? 12.805 -57.25 -35.625 1 41.69 178 SER A CA 1
ATOM 1434 C C . SER A 1 178 ? 12.82 -57.531 -37.125 1 41.69 178 SER A C 1
ATOM 1436 O O . SER A 1 178 ? 11.836 -57.281 -37.812 1 41.69 178 SER A O 1
ATOM 1438 N N . MET B 1 1 ? -7.559 -9.312 -6.039 1 76.25 1 MET B N 1
ATOM 1439 C CA . MET B 1 1 ? -7.461 -10.734 -6.355 1 76.25 1 MET B CA 1
ATOM 1440 C C . MET B 1 1 ? -7.863 -11 -7.801 1 76.25 1 MET B C 1
ATOM 1442 O O . MET B 1 1 ? -8.828 -10.414 -8.297 1 76.25 1 MET B O 1
ATOM 1446 N N . HIS B 1 2 ? -6.949 -11.75 -8.523 1 81.5 2 HIS B N 1
ATOM 1447 C CA . HIS B 1 2 ? -7.23 -12.117 -9.906 1 81.5 2 HIS B CA 1
ATOM 1448 C C . HIS B 1 2 ? -7.238 -13.633 -10.086 1 81.5 2 HIS B C 1
ATOM 1450 O O . HIS B 1 2 ? -6.617 -14.352 -9.305 1 81.5 2 HIS B O 1
ATOM 1456 N N . PHE B 1 3 ? -8.102 -14.055 -11.07 1 85.31 3 PHE B N 1
ATOM 1457 C CA . PHE B 1 3 ? -8.305 -15.484 -11.258 1 85.31 3 PHE B CA 1
ATOM 1458 C C . PHE B 1 3 ? -8.039 -15.883 -12.711 1 85.31 3 PHE B C 1
ATOM 1460 O O . PHE B 1 3 ? -8.305 -15.102 -13.625 1 85.31 3 PHE B O 1
ATOM 1467 N N . PHE B 1 4 ? -7.453 -17.047 -12.859 1 92.56 4 PHE B N 1
ATOM 1468 C CA . PHE B 1 4 ? -7.309 -17.703 -14.156 1 92.56 4 PHE B CA 1
ATOM 1469 C C . PHE B 1 4 ? -7.902 -19.109 -14.109 1 92.56 4 PHE B C 1
ATOM 1471 O O . PHE B 1 4 ? -7.809 -19.797 -13.094 1 92.56 4 PHE B O 1
ATOM 1478 N N . SER B 1 5 ? -8.578 -19.484 -15.211 1 94.56 5 SER B N 1
ATOM 1479 C CA . SER B 1 5 ? -9.109 -20.844 -15.32 1 94.56 5 SER B CA 1
ATOM 1480 C C . SER B 1 5 ? -9.094 -21.328 -16.766 1 94.56 5 SER B C 1
ATOM 1482 O O . SER B 1 5 ? -9.359 -20.562 -17.688 1 94.56 5 SER B O 1
ATOM 1484 N N . GLN B 1 6 ? -8.758 -22.594 -16.953 1 95.56 6 GLN B N 1
ATOM 1485 C CA . GLN B 1 6 ? -8.875 -23.234 -18.266 1 95.56 6 GLN B CA 1
ATOM 1486 C C . GLN B 1 6 ? -9.141 -24.734 -18.125 1 95.56 6 GLN B C 1
ATOM 1488 O O . GLN B 1 6 ? -8.812 -25.328 -17.109 1 95.56 6 GLN B O 1
ATOM 1493 N N . ALA B 1 7 ? -9.805 -25.266 -19.141 1 96.25 7 ALA B N 1
ATOM 1494 C CA . ALA B 1 7 ? -10.086 -26.703 -19.203 1 96.25 7 ALA B CA 1
ATOM 1495 C C . ALA B 1 7 ? -10.078 -27.203 -20.641 1 96.25 7 ALA B C 1
ATOM 1497 O O . ALA B 1 7 ? -10.539 -26.5 -21.547 1 96.25 7 ALA B O 1
ATOM 1498 N N . PHE B 1 8 ? -9.5 -28.359 -20.844 1 97.25 8 PHE B N 1
ATOM 1499 C CA . PHE B 1 8 ? -9.508 -29.016 -22.156 1 97.25 8 PHE B CA 1
ATOM 1500 C C . PHE B 1 8 ? -9.242 -30.5 -22 1 97.25 8 PHE B C 1
ATOM 1502 O O . PHE B 1 8 ? -9.039 -31 -20.891 1 97.25 8 PHE B O 1
ATOM 1509 N N . ASP B 1 9 ? -9.203 -31.234 -23.141 1 97.62 9 ASP B N 1
ATOM 1510 C CA . ASP B 1 9 ? -9.023 -32.688 -23.094 1 97.62 9 ASP B CA 1
ATOM 1511 C C . ASP B 1 9 ? -7.754 -33.094 -23.844 1 97.62 9 ASP B C 1
ATOM 1513 O O . ASP B 1 9 ? -7.402 -32.5 -24.859 1 97.62 9 ASP B O 1
ATOM 1517 N N . TYR B 1 10 ? -7.176 -34.062 -23.312 1 97.94 10 TYR B N 1
ATOM 1518 C CA . TYR B 1 10 ? -6.121 -34.75 -24.031 1 97.94 10 TYR B CA 1
ATOM 1519 C C . TYR B 1 10 ? -6.656 -36.031 -24.656 1 97.94 10 TYR B C 1
ATOM 1521 O O . TYR B 1 10 ? -7.383 -36.812 -24.016 1 97.94 10 TYR B O 1
ATOM 1529 N N . GLU B 1 11 ? -6.281 -36.281 -25.891 1 97.12 11 GLU B N 1
ATOM 1530 C CA . GLU B 1 11 ? -6.707 -37.5 -26.578 1 97.12 11 GLU B CA 1
ATOM 1531 C C . GLU B 1 11 ? -5.773 -38.656 -26.281 1 97.12 11 GLU B C 1
ATOM 1533 O O . GLU B 1 11 ? -5.254 -39.312 -27.203 1 97.12 11 GLU B O 1
ATOM 1538 N N . HIS B 1 12 ? -5.574 -38.906 -25.062 1 97.69 12 HIS B N 1
ATOM 1539 C CA . HIS B 1 12 ? -4.762 -40 -24.531 1 97.69 12 HIS B CA 1
ATOM 1540 C C . HIS B 1 12 ? -5.402 -40.594 -23.281 1 97.69 12 HIS B C 1
ATOM 1542 O O . HIS B 1 12 ? -6.078 -39.906 -22.531 1 97.69 12 HIS B O 1
ATOM 1548 N N . PRO B 1 13 ? -5.23 -41.969 -23.141 1 97.31 13 PRO B N 1
ATOM 1549 C CA . PRO B 1 13 ? -5.719 -42.562 -21.891 1 97.31 13 PRO B CA 1
ATOM 1550 C C . PRO B 1 13 ? -5.086 -41.938 -20.656 1 97.31 13 PRO B C 1
ATOM 1552 O O . PRO B 1 13 ? -3.934 -41.5 -20.688 1 97.31 13 PRO B O 1
ATOM 1555 N N . TRP B 1 14 ? -5.809 -41.969 -19.547 1 98.12 14 TRP B N 1
ATOM 1556 C CA . TRP B 1 14 ? -5.383 -41.344 -18.297 1 98.12 14 TRP B CA 1
ATOM 1557 C C . TRP B 1 14 ? -4.02 -41.875 -17.859 1 98.12 14 TRP B C 1
ATOM 1559 O O . TRP B 1 14 ? -3.166 -41.094 -17.406 1 98.12 14 TRP B O 1
ATOM 1569 N N . SER B 1 15 ? -3.742 -43.156 -17.969 1 96.62 15 SER B N 1
ATOM 1570 C CA . SER B 1 15 ? -2.473 -43.75 -17.562 1 96.62 15 SER B CA 1
ATOM 1571 C C . SER B 1 15 ? -1.306 -43.125 -18.328 1 96.62 15 SER B C 1
ATOM 1573 O O . SER B 1 15 ? -0.253 -42.844 -17.75 1 96.62 15 SER B O 1
ATOM 1575 N N . HIS B 1 16 ? -1.545 -42.875 -19.656 1 97.19 16 HIS B N 1
ATOM 1576 C CA . HIS B 1 16 ? -0.511 -42.25 -20.484 1 97.19 16 HIS B CA 1
ATOM 1577 C C . HIS B 1 16 ? -0.271 -40.812 -20.062 1 97.19 16 HIS B C 1
ATOM 1579 O O . HIS B 1 16 ? 0.875 -40.344 -20.016 1 97.19 16 HIS B O 1
ATOM 1585 N N . VAL B 1 17 ? -1.323 -40.125 -19.734 1 98.25 17 VAL B N 1
ATOM 1586 C CA . VAL B 1 17 ? -1.235 -38.75 -19.328 1 98.25 17 VAL B CA 1
ATOM 1587 C C . VAL B 1 17 ? -0.445 -38.625 -18.031 1 98.25 17 VAL B C 1
ATOM 1589 O O . VAL B 1 17 ? 0.406 -37.75 -17.891 1 98.25 17 VAL B O 1
ATOM 1592 N N . VAL B 1 18 ? -0.669 -39.5 -17.078 1 97.44 18 VAL B N 1
ATOM 1593 C CA . VAL B 1 18 ? 0.006 -39.438 -15.781 1 97.44 18 VAL B CA 1
ATOM 1594 C C . VAL B 1 18 ? 1.497 -39.719 -15.961 1 97.44 18 VAL B C 1
ATOM 1596 O O . VAL B 1 18 ? 2.336 -39.094 -15.297 1 97.44 18 VAL B O 1
ATOM 1599 N N . ILE B 1 19 ? 1.802 -40.656 -16.828 1 96.06 19 ILE B N 1
ATOM 1600 C CA . ILE B 1 19 ? 3.207 -40.906 -17.141 1 96.06 19 ILE B CA 1
ATOM 1601 C C . ILE B 1 19 ? 3.826 -39.625 -17.734 1 96.06 19 ILE B C 1
ATOM 1603 O O . ILE B 1 19 ? 4.934 -39.25 -17.359 1 96.06 19 ILE B O 1
ATOM 1607 N N . GLY B 1 20 ? 3.129 -39.031 -18.688 1 97.19 20 GLY B N 1
ATOM 1608 C CA . GLY B 1 20 ? 3.584 -37.812 -19.281 1 97.19 20 GLY B CA 1
ATOM 1609 C C . GLY B 1 20 ? 3.826 -36.719 -18.25 1 97.19 20 GLY B C 1
ATOM 1610 O O . GLY B 1 20 ? 4.75 -35.906 -18.406 1 97.19 20 GLY B O 1
ATOM 1611 N N . MET B 1 21 ? 2.984 -36.688 -17.188 1 96.69 21 MET B N 1
ATOM 1612 C CA . MET B 1 21 ? 3.094 -35.688 -16.125 1 96.69 21 MET B CA 1
ATOM 1613 C C . MET B 1 21 ? 4.484 -35.688 -15.508 1 96.69 21 MET B C 1
ATOM 1615 O O . MET B 1 21 ? 5.055 -34.656 -15.211 1 96.69 21 MET B O 1
ATOM 1619 N N . TRP B 1 22 ? 5.129 -36.875 -15.422 1 95.44 22 TRP B N 1
ATOM 1620 C CA . TRP B 1 22 ? 6.441 -37.031 -14.805 1 95.44 22 TRP B CA 1
ATOM 1621 C C . TRP B 1 22 ? 7.551 -36.688 -15.789 1 95.44 22 TRP B C 1
ATOM 1623 O O . TRP B 1 22 ? 8.711 -36.5 -15.391 1 95.44 22 TRP B O 1
ATOM 1633 N N . HIS B 1 23 ? 7.176 -36.594 -17.031 1 95.5 23 HIS B N 1
ATOM 1634 C CA . HIS B 1 23 ? 8.148 -36.281 -18.062 1 95.5 23 HIS B CA 1
ATOM 1635 C C . HIS B 1 23 ? 7.93 -34.875 -18.641 1 95.5 23 HIS B C 1
ATOM 1637 O O . HIS B 1 23 ? 8.523 -34.531 -19.656 1 95.5 23 HIS B O 1
ATOM 1643 N N . LYS B 1 24 ? 7.047 -34.156 -18.047 1 96.12 24 LYS B N 1
ATOM 1644 C CA . LYS B 1 24 ? 6.648 -32.875 -18.594 1 96.12 24 LYS B CA 1
ATOM 1645 C C . LYS B 1 24 ? 7.844 -31.938 -18.719 1 96.12 24 LYS B C 1
ATOM 1647 O O . LYS B 1 24 ? 7.965 -31.203 -19.719 1 96.12 24 LYS B O 1
ATOM 1652 N N . TYR B 1 25 ? 8.711 -31.984 -17.672 1 95.75 25 TYR B N 1
ATOM 1653 C CA . TYR B 1 25 ? 9.891 -31.141 -17.703 1 95.75 25 TYR B CA 1
ATOM 1654 C C . TYR B 1 25 ? 11.164 -31.984 -17.766 1 95.75 25 TYR B C 1
ATOM 1656 O O . TYR B 1 25 ? 11.227 -33.062 -17.203 1 95.75 25 TYR B O 1
ATOM 1664 N N . PRO B 1 26 ? 12.18 -31.484 -18.406 1 93.88 26 PRO B N 1
ATOM 1665 C CA . PRO B 1 26 ? 12.211 -30.266 -19.219 1 93.88 26 PRO B CA 1
ATOM 1666 C C . PRO B 1 26 ? 11.531 -30.438 -20.562 1 93.88 26 PRO B C 1
ATOM 1668 O O . PRO B 1 26 ? 11.305 -31.578 -21 1 93.88 26 PRO B O 1
ATOM 1671 N N . ASN B 1 27 ? 11.016 -29.469 -21.125 1 93.5 27 ASN B N 1
ATOM 1672 C CA . ASN B 1 27 ? 10.539 -29.469 -22.5 1 93.5 27 ASN B CA 1
ATOM 1673 C C . ASN B 1 27 ? 10.844 -28.141 -23.188 1 93.5 27 ASN B C 1
ATOM 1675 O O . ASN B 1 27 ? 11.094 -27.125 -22.516 1 93.5 27 ASN B O 1
ATOM 1679 N N . SER B 1 28 ? 10.859 -28.078 -24.5 1 94.06 28 SER B N 1
ATOM 1680 C CA . SER B 1 28 ? 11.375 -26.969 -25.281 1 94.06 28 SER B CA 1
ATOM 1681 C C . SER B 1 28 ? 10.406 -25.781 -25.266 1 94.06 28 SER B C 1
ATOM 1683 O O . SER B 1 28 ? 10.789 -24.656 -25.594 1 94.06 28 SER B O 1
ATOM 1685 N N . LYS B 1 29 ? 9.164 -26.062 -24.922 1 95.56 29 LYS B N 1
ATOM 1686 C CA . LYS B 1 29 ? 8.18 -24.984 -24.922 1 95.56 29 LYS B CA 1
ATOM 1687 C C . LYS B 1 29 ? 8.133 -24.297 -23.562 1 95.56 29 LYS B C 1
ATOM 1689 O O . LYS B 1 29 ? 7.707 -23.141 -23.469 1 95.56 29 LYS B O 1
ATOM 1694 N N . CYS B 1 30 ? 8.562 -25 -22.531 1 95.38 30 CYS B N 1
ATOM 1695 C CA . CYS B 1 30 ? 8.516 -24.469 -21.172 1 95.38 30 CYS B CA 1
ATOM 1696 C C . CYS B 1 30 ? 9.922 -24.297 -20.609 1 95.38 30 CYS B C 1
ATOM 1698 O O . CYS B 1 30 ? 10.227 -24.797 -19.516 1 95.38 30 CYS B O 1
ATOM 1700 N N . THR B 1 31 ? 10.711 -23.453 -21.297 1 95.31 31 THR B N 1
ATOM 1701 C CA . THR B 1 31 ? 12.109 -23.297 -20.938 1 95.31 31 THR B CA 1
ATOM 1702 C C . THR B 1 31 ? 12.258 -22.453 -19.672 1 95.31 31 THR B C 1
ATOM 1704 O O . THR B 1 31 ? 13.328 -22.422 -19.047 1 95.31 31 THR B O 1
ATOM 1707 N N . HIS B 1 32 ? 11.234 -21.828 -19.297 1 94.88 32 HIS B N 1
ATOM 1708 C CA . HIS B 1 32 ? 11.297 -21.016 -18.094 1 94.88 32 HIS B CA 1
ATOM 1709 C C . HIS B 1 32 ? 11.414 -21.875 -16.844 1 94.88 32 HIS B C 1
ATOM 1711 O O . HIS B 1 32 ? 11.789 -21.391 -15.773 1 94.88 32 HIS B O 1
ATOM 1717 N N . VAL B 1 33 ? 10.953 -23.109 -16.875 1 97.19 33 VAL B N 1
ATOM 1718 C CA . VAL B 1 33 ? 11.195 -24.062 -15.781 1 97.19 33 VAL B CA 1
ATOM 1719 C C . VAL B 1 33 ? 12.602 -24.656 -15.922 1 97.19 33 VAL B C 1
ATOM 1721 O O . VAL B 1 33 ? 12.844 -25.5 -16.781 1 97.19 33 VAL B O 1
ATOM 1724 N N . VAL B 1 34 ? 13.484 -24.281 -15.047 1 96.56 34 VAL B N 1
ATOM 1725 C CA . VAL B 1 34 ? 14.898 -24.578 -15.281 1 96.56 34 VAL B CA 1
ATOM 1726 C C . VAL B 1 34 ? 15.328 -25.766 -14.422 1 96.56 34 VAL B C 1
ATOM 1728 O O . VAL B 1 34 ? 16.344 -26.391 -14.695 1 96.56 34 VAL B O 1
ATOM 1731 N N . SER B 1 35 ? 14.609 -26 -13.383 1 96.94 35 SER B N 1
ATOM 1732 C CA . SER B 1 35 ? 14.938 -27.141 -12.547 1 96.94 35 SER B CA 1
ATOM 1733 C C . SER B 1 35 ? 13.688 -27.703 -11.867 1 96.94 35 SER B C 1
ATOM 1735 O O . SER B 1 35 ? 12.719 -26.984 -11.633 1 96.94 35 SER B O 1
ATOM 1737 N N . VAL B 1 36 ? 13.719 -28.969 -11.633 1 97.69 36 VAL B N 1
ATOM 1738 C CA . VAL B 1 36 ? 12.695 -29.688 -10.883 1 97.69 36 VAL B CA 1
ATOM 1739 C C . VAL B 1 36 ? 13.352 -30.641 -9.891 1 97.69 36 VAL B C 1
ATOM 1741 O O . VAL B 1 36 ? 14.117 -31.531 -10.289 1 97.69 36 VAL B O 1
ATOM 1744 N N . ASP B 1 37 ? 13.055 -30.453 -8.625 1 97.38 37 ASP B N 1
ATOM 1745 C CA . ASP B 1 37 ? 13.625 -31.312 -7.594 1 97.38 37 ASP B CA 1
ATOM 1746 C C . ASP B 1 37 ? 12.523 -31.984 -6.773 1 97.38 37 ASP B C 1
ATOM 1748 O O . ASP B 1 37 ? 11.672 -31.312 -6.199 1 97.38 37 ASP B O 1
ATOM 1752 N N . VAL B 1 38 ? 12.625 -33.281 -6.711 1 97.56 38 VAL B N 1
ATOM 1753 C CA . VAL B 1 38 ? 11.688 -34.031 -5.863 1 97.56 38 VAL B CA 1
ATOM 1754 C C . VAL B 1 38 ? 12.164 -34 -4.414 1 97.56 38 VAL B C 1
ATOM 1756 O O . VAL B 1 38 ? 13.289 -34.375 -4.117 1 97.56 38 VAL B O 1
ATOM 1759 N N . LEU B 1 39 ? 11.352 -33.531 -3.578 1 97.19 39 LEU B N 1
ATOM 1760 C CA . LEU B 1 39 ? 11.703 -33.438 -2.168 1 97.19 39 LEU B CA 1
ATOM 1761 C C . LEU B 1 39 ? 11.234 -34.656 -1.397 1 97.19 39 LEU B C 1
ATOM 1763 O O . LEU B 1 39 ? 11.914 -35.125 -0.478 1 97.19 39 LEU B O 1
ATOM 1767 N N . ASP B 1 40 ? 10.109 -35.125 -1.706 1 97.12 40 ASP B N 1
ATOM 1768 C CA . ASP B 1 40 ? 9.5 -36.25 -1.006 1 97.12 40 ASP B CA 1
ATOM 1769 C C . ASP B 1 40 ? 8.523 -37 -1.908 1 97.12 40 ASP B C 1
ATOM 1771 O O . ASP B 1 40 ? 7.879 -36.375 -2.77 1 97.12 40 ASP B O 1
ATOM 1775 N N . ARG B 1 41 ? 8.508 -38.281 -1.799 1 97.56 41 ARG B N 1
ATOM 1776 C CA . ARG B 1 41 ? 7.531 -39.125 -2.471 1 97.56 41 ARG B CA 1
ATOM 1777 C C . ARG B 1 41 ? 7.129 -40.312 -1.589 1 97.56 41 ARG B C 1
ATOM 1779 O O . ARG B 1 41 ? 7.98 -40.938 -0.97 1 97.56 41 ARG B O 1
ATOM 1786 N N . SER B 1 42 ? 5.848 -40.5 -1.526 1 98.12 42 SER B N 1
ATOM 1787 C CA . SER B 1 42 ? 5.359 -41.594 -0.7 1 98.12 42 SER B CA 1
ATOM 1788 C C . SER B 1 42 ? 4.145 -42.281 -1.334 1 98.12 42 SER B C 1
ATOM 1790 O O . SER B 1 42 ? 3.488 -41.688 -2.199 1 98.12 42 SER B O 1
ATOM 1792 N N . VAL B 1 43 ? 3.934 -43.531 -0.918 1 97.38 43 VAL B N 1
ATOM 1793 C CA . VAL B 1 43 ? 2.752 -44.281 -1.324 1 97.38 43 VAL B CA 1
ATOM 1794 C C . VAL B 1 43 ? 1.963 -44.719 -0.089 1 97.38 43 VAL B C 1
ATOM 1796 O O . VAL B 1 43 ? 2.521 -45.312 0.84 1 97.38 43 VAL B O 1
ATOM 1799 N N . ASP B 1 44 ? 0.729 -44.344 -0.085 1 97.44 44 ASP B N 1
ATOM 1800 C CA . ASP B 1 44 ? -0.132 -44.812 0.987 1 97.44 44 ASP B CA 1
ATOM 1801 C C . ASP B 1 44 ? -0.379 -46.312 0.848 1 97.44 44 ASP B C 1
ATOM 1803 O O . ASP B 1 44 ? -0.969 -46.781 -0.138 1 97.44 44 ASP B O 1
ATOM 1807 N N . PRO B 1 45 ? 0.036 -47.125 1.771 1 96.62 45 PRO B N 1
ATOM 1808 C CA . PRO B 1 45 ? -0.044 -48.562 1.609 1 96.62 45 PRO B CA 1
ATOM 1809 C C . PRO B 1 45 ? -1.482 -49.062 1.579 1 96.62 45 PRO B C 1
ATOM 1811 O O . PRO B 1 45 ? -1.749 -50.156 1.028 1 96.62 45 PRO B O 1
ATOM 1814 N N . LYS B 1 46 ? -2.373 -48.344 2.125 1 97.06 46 LYS B N 1
ATOM 1815 C CA . LYS B 1 46 ? -3.766 -48.781 2.16 1 97.06 46 LYS B CA 1
ATOM 1816 C C . LYS B 1 46 ? -4.492 -48.406 0.873 1 97.06 46 LYS B C 1
ATOM 1818 O O . LYS B 1 46 ? -5.23 -49.219 0.31 1 97.06 46 LYS B O 1
ATOM 1823 N N . THR B 1 47 ? -4.246 -47.219 0.392 1 96.5 47 THR B N 1
ATOM 1824 C CA . THR B 1 47 ? -5.027 -46.688 -0.73 1 96.5 47 THR B CA 1
ATOM 1825 C C . THR B 1 47 ? -4.242 -46.812 -2.033 1 96.5 47 THR B C 1
ATOM 1827 O O . THR B 1 47 ? -4.82 -46.781 -3.119 1 96.5 47 THR B O 1
ATOM 1830 N N . GLY B 1 48 ? -2.918 -46.844 -1.948 1 97.06 48 GLY B N 1
ATOM 1831 C CA . GLY B 1 48 ? -2.061 -46.844 -3.123 1 97.06 48 GLY B CA 1
ATOM 1832 C C . GLY B 1 48 ? -1.825 -45.438 -3.684 1 97.06 48 GLY B C 1
ATOM 1833 O O . GLY B 1 48 ? -1.173 -45.281 -4.719 1 97.06 48 GLY B O 1
ATOM 1834 N N . ILE B 1 49 ? -2.361 -44.438 -3.039 1 98.19 49 ILE B N 1
ATOM 1835 C CA . ILE B 1 49 ? -2.205 -43.062 -3.496 1 98.19 49 ILE B CA 1
ATOM 1836 C C . ILE B 1 49 ? -0.741 -42.656 -3.383 1 98.19 49 ILE B C 1
ATOM 1838 O O . ILE B 1 49 ? -0.104 -42.875 -2.35 1 98.19 49 ILE B O 1
ATOM 1842 N N . ILE B 1 50 ? -0.224 -42.094 -4.504 1 98.31 50 ILE B N 1
ATOM 1843 C CA . ILE B 1 50 ? 1.149 -41.594 -4.527 1 98.31 50 ILE B CA 1
ATOM 1844 C C . ILE B 1 50 ? 1.162 -40.094 -4.289 1 98.31 50 ILE B C 1
ATOM 1846 O O . ILE B 1 50 ? 0.475 -39.344 -4.98 1 98.31 50 ILE B O 1
ATOM 1850 N N . ARG B 1 51 ? 1.835 -39.656 -3.273 1 98.56 51 ARG B N 1
ATOM 1851 C CA . ARG B 1 51 ? 2.059 -38.25 -2.992 1 98.56 51 ARG B CA 1
ATOM 1852 C C . ARG B 1 51 ? 3.482 -37.844 -3.357 1 98.56 51 ARG B C 1
ATOM 1854 O O . ARG B 1 51 ? 4.445 -38.5 -2.969 1 98.56 51 ARG B O 1
ATOM 1861 N N . THR B 1 52 ? 3.646 -36.781 -4.137 1 98.56 52 THR B N 1
ATOM 1862 C CA . THR B 1 52 ? 4.965 -36.281 -4.492 1 98.56 52 THR B CA 1
ATOM 1863 C C . THR B 1 52 ? 5.051 -34.781 -4.242 1 98.56 52 THR B C 1
ATOM 1865 O O . THR B 1 52 ? 4.129 -34.031 -4.582 1 98.56 52 THR B O 1
ATOM 1868 N N . GLU B 1 53 ? 6.059 -34.375 -3.566 1 98.5 53 GLU B N 1
ATOM 1869 C CA . GLU B 1 53 ? 6.371 -32.938 -3.35 1 98.5 53 GLU B CA 1
ATOM 1870 C C . GLU B 1 53 ? 7.617 -32.531 -4.125 1 98.5 53 GLU B C 1
ATOM 1872 O O . GLU B 1 53 ? 8.656 -33.188 -4.031 1 98.5 53 GLU B O 1
ATOM 1877 N N . ARG B 1 54 ? 7.441 -31.469 -4.949 1 98.56 54 ARG B N 1
ATOM 1878 C CA . ARG B 1 54 ? 8.562 -30.969 -5.746 1 98.56 54 ARG B CA 1
ATOM 1879 C C . ARG B 1 54 ? 8.75 -29.469 -5.551 1 98.56 54 ARG B C 1
ATOM 1881 O O . ARG B 1 54 ? 7.812 -28.766 -5.16 1 98.56 54 ARG B O 1
ATOM 1888 N N . VAL B 1 55 ? 9.961 -29.062 -5.832 1 98.31 55 VAL B N 1
ATOM 1889 C CA . VAL B 1 55 ? 10.266 -27.641 -5.984 1 98.31 55 VAL B CA 1
ATOM 1890 C C . VAL B 1 55 ? 10.711 -27.359 -7.418 1 98.31 55 VAL B C 1
ATOM 1892 O O . VAL B 1 55 ? 11.617 -28.016 -7.934 1 98.31 55 VAL B O 1
ATOM 1895 N N . LEU B 1 56 ? 10.062 -26.469 -8.055 1 97.88 56 LEU B N 1
ATOM 1896 C CA . LEU B 1 56 ? 10.43 -26.031 -9.398 1 97.88 56 LEU B CA 1
ATOM 1897 C C . LEU B 1 56 ? 11.219 -24.719 -9.359 1 97.88 56 LEU B C 1
ATOM 1899 O O . LEU B 1 56 ? 10.828 -23.797 -8.648 1 97.88 56 LEU B O 1
ATOM 1903 N N . GLY B 1 57 ? 12.344 -24.609 -10.039 1 96.69 57 GLY B N 1
ATOM 1904 C CA . GLY B 1 57 ? 13.055 -23.375 -10.289 1 96.69 57 GLY B CA 1
ATOM 1905 C C . GLY B 1 57 ? 12.688 -22.734 -11.617 1 96.69 57 GLY B C 1
ATOM 1906 O O . GLY B 1 57 ? 12.766 -23.375 -12.664 1 96.69 57 GLY B O 1
ATOM 1907 N N . CYS B 1 58 ? 12.234 -21.547 -11.555 1 95.31 58 CYS B N 1
ATOM 1908 C CA . CYS B 1 58 ? 11.812 -20.828 -12.75 1 95.31 58 CYS B CA 1
ATOM 1909 C C . CYS B 1 58 ? 12.648 -19.562 -12.953 1 95.31 58 CYS B C 1
ATOM 1911 O O . CYS B 1 58 ? 13.086 -18.953 -11.977 1 95.31 58 CYS B O 1
ATOM 1913 N N . LYS B 1 59 ? 12.867 -19.25 -14.172 1 93.81 59 LYS B N 1
ATOM 1914 C CA . LYS B 1 59 ? 13.586 -18.031 -14.531 1 93.81 59 LYS B CA 1
ATOM 1915 C C . LYS B 1 59 ? 12.852 -17.25 -15.617 1 93.81 59 LYS B C 1
ATOM 1917 O O . LYS B 1 59 ? 12.719 -17.734 -16.75 1 93.81 59 LYS B O 1
ATOM 1922 N N . GLN B 1 60 ? 12.32 -16.141 -15.242 1 89.88 60 GLN B N 1
ATOM 1923 C CA . GLN B 1 60 ? 11.617 -15.273 -16.172 1 89.88 60 GLN B CA 1
ATOM 1924 C C . GLN B 1 60 ? 11.875 -13.797 -15.867 1 89.88 60 GLN B C 1
ATOM 1926 O O . GLN B 1 60 ? 11.93 -13.406 -14.703 1 89.88 60 GLN B O 1
ATOM 1931 N N . LYS B 1 61 ? 11.969 -13.031 -16.891 1 87.5 61 LYS B N 1
ATOM 1932 C CA . LYS B 1 61 ? 12.211 -11.602 -16.719 1 87.5 61 LYS B CA 1
ATOM 1933 C C . LYS B 1 61 ? 10.961 -10.883 -16.234 1 87.5 61 LYS B C 1
ATOM 1935 O O . LYS B 1 61 ? 9.844 -11.227 -16.625 1 87.5 61 LYS B O 1
ATOM 1940 N N . ALA B 1 62 ? 11.211 -9.961 -15.352 1 87.31 62 ALA B N 1
ATOM 1941 C CA . ALA B 1 62 ? 10.117 -9.117 -14.875 1 87.31 62 ALA B CA 1
ATOM 1942 C C . ALA B 1 62 ? 10.32 -7.668 -15.312 1 87.31 62 ALA B C 1
ATOM 1944 O O . ALA B 1 62 ? 11.461 -7.223 -15.508 1 87.31 62 ALA B O 1
ATOM 1945 N N . PRO B 1 63 ? 9.211 -6.973 -15.5 1 87.44 63 PRO B N 1
ATOM 1946 C CA . PRO B 1 63 ? 9.344 -5.547 -15.789 1 87.44 63 PRO B CA 1
ATOM 1947 C C . PRO B 1 63 ? 10.141 -4.793 -14.727 1 87.44 63 PRO B C 1
ATOM 1949 O O . PRO B 1 63 ? 10.086 -5.145 -13.547 1 87.44 63 PRO B O 1
ATOM 1952 N N . LEU B 1 64 ? 10.797 -3.707 -15.086 1 85.75 64 LEU B N 1
ATOM 1953 C CA . LEU B 1 64 ? 11.68 -2.941 -14.219 1 85.75 64 LEU B CA 1
ATOM 1954 C C . LEU B 1 64 ? 10.914 -2.387 -13.016 1 85.75 64 LEU B C 1
ATOM 1956 O O . LEU B 1 64 ? 11.438 -2.373 -11.898 1 85.75 64 LEU B O 1
ATOM 1960 N N . TRP B 1 65 ? 9.781 -1.955 -13.297 1 80.44 65 TRP B N 1
ATOM 1961 C CA . TRP B 1 65 ? 9.023 -1.329 -12.211 1 80.44 65 TRP B CA 1
ATOM 1962 C C . TRP B 1 65 ? 8.711 -2.338 -11.117 1 80.44 65 TRP B C 1
ATOM 1964 O O . TRP B 1 65 ? 8.648 -1.98 -9.938 1 80.44 65 TRP B O 1
ATOM 1974 N N . ILE B 1 66 ? 8.445 -3.607 -11.43 1 81.19 66 ILE B N 1
ATOM 1975 C CA . ILE B 1 66 ? 8.188 -4.648 -10.445 1 81.19 66 ILE B CA 1
ATOM 1976 C C . ILE B 1 66 ? 9.453 -4.91 -9.625 1 81.19 66 ILE B C 1
ATOM 1978 O O . ILE B 1 66 ? 9.398 -4.988 -8.398 1 81.19 66 ILE B O 1
ATOM 1982 N N . VAL B 1 67 ? 10.539 -4.91 -10.367 1 81.12 67 VAL B N 1
ATOM 1983 C CA . VAL B 1 67 ? 11.82 -5.148 -9.711 1 81.12 67 VAL B CA 1
ATOM 1984 C C . VAL B 1 67 ? 12.141 -4 -8.758 1 81.12 67 VAL B C 1
ATOM 1986 O O . VAL B 1 67 ? 12.617 -4.223 -7.641 1 81.12 67 VAL B O 1
ATOM 1989 N N . LYS B 1 68 ? 11.867 -2.842 -9.094 1 75.25 68 LYS B N 1
ATOM 1990 C CA . LYS B 1 68 ? 12.18 -1.66 -8.297 1 75.25 68 LYS B CA 1
ATOM 1991 C C . LYS B 1 68 ? 11.312 -1.595 -7.047 1 75.25 68 LYS B C 1
ATOM 1993 O O . LYS B 1 68 ? 11.789 -1.221 -5.973 1 75.25 68 LYS B O 1
ATOM 1998 N N . LEU B 1 69 ? 10.133 -1.936 -7.188 1 72.25 69 LEU B N 1
ATOM 1999 C CA . LEU B 1 69 ? 9.18 -1.73 -6.102 1 72.25 69 LEU B CA 1
ATOM 2000 C C . LEU B 1 69 ? 9.164 -2.928 -5.156 1 72.25 69 LEU B C 1
ATOM 2002 O O . LEU B 1 69 ? 8.984 -2.768 -3.947 1 72.25 69 LEU B O 1
ATOM 2006 N N . PHE B 1 70 ? 9.289 -4.094 -5.703 1 71 70 PHE B N 1
ATOM 2007 C CA . PHE B 1 70 ? 9.047 -5.273 -4.883 1 71 70 PHE B CA 1
ATOM 2008 C C . PHE B 1 70 ? 10.328 -6.078 -4.699 1 71 70 PHE B C 1
ATOM 2010 O O . PHE B 1 70 ? 10.391 -6.969 -3.852 1 71 70 PHE B O 1
ATOM 2017 N N . GLY B 1 71 ? 11.242 -5.453 -5.305 1 68.19 71 GLY B N 1
ATOM 2018 C CA . GLY B 1 71 ? 12.445 -6.281 -5.281 1 68.19 71 GLY B CA 1
ATOM 2019 C C . GLY B 1 71 ? 12.289 -7.574 -6.055 1 68.19 71 GLY B C 1
ATOM 2020 O O . GLY B 1 71 ? 11.359 -7.723 -6.852 1 68.19 71 GLY B O 1
ATOM 2021 N N . GLY B 1 72 ? 13.125 -8.344 -6.215 1 64.19 72 GLY B N 1
ATOM 2022 C CA . GLY B 1 72 ? 13.039 -9.688 -6.766 1 64.19 72 GLY B CA 1
ATOM 2023 C C . GLY B 1 72 ? 14.109 -9.984 -7.797 1 64.19 72 GLY B C 1
ATOM 2024 O O . GLY B 1 72 ? 14.82 -9.086 -8.234 1 64.19 72 GLY B O 1
ATOM 2025 N N . SER B 1 73 ? 14.328 -11.227 -7.73 1 69.56 73 SER B N 1
ATOM 2026 C CA . SER B 1 73 ? 15.25 -11.773 -8.719 1 69.56 73 SER B CA 1
ATOM 2027 C C . SER B 1 73 ? 14.5 -12.453 -9.859 1 69.56 73 SER B C 1
ATOM 2029 O O . SER B 1 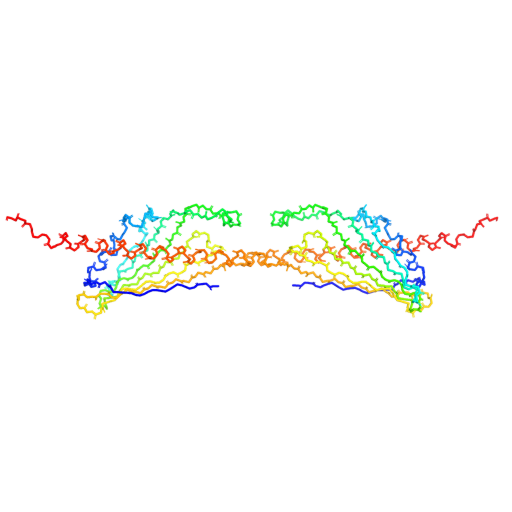73 ? 13.289 -12.68 -9.766 1 69.56 73 SER B O 1
ATOM 2031 N N . GLU B 1 74 ? 15.188 -12.641 -10.898 1 81.25 74 GLU B N 1
ATOM 2032 C CA . GLU B 1 74 ? 14.656 -13.375 -12.039 1 81.25 74 GLU B CA 1
ATOM 2033 C C . GLU B 1 74 ? 14.383 -14.828 -11.68 1 81.25 74 GLU B C 1
ATOM 2035 O O . GLU B 1 74 ? 13.641 -15.523 -12.383 1 81.25 74 GLU B O 1
ATOM 2040 N N . ASP B 1 75 ? 14.914 -15.195 -10.609 1 87 75 ASP B N 1
ATOM 2041 C CA . ASP B 1 75 ? 14.719 -16.578 -10.18 1 87 75 ASP B CA 1
ATOM 2042 C C . ASP B 1 75 ? 13.547 -16.688 -9.203 1 87 75 ASP B C 1
ATOM 2044 O O . ASP B 1 75 ? 13.414 -15.867 -8.289 1 87 75 ASP B O 1
ATOM 2048 N N . ALA B 1 76 ? 12.688 -17.594 -9.5 1 91.5 76 ALA B N 1
ATOM 2049 C CA . ALA B 1 76 ? 11.57 -17.875 -8.602 1 91.5 76 ALA B CA 1
ATOM 2050 C C . ALA B 1 76 ? 11.414 -19.375 -8.359 1 91.5 76 ALA B C 1
ATOM 2052 O O . ALA B 1 76 ? 11.719 -20.188 -9.234 1 91.5 76 ALA B O 1
ATOM 2053 N N . PHE B 1 77 ? 10.992 -19.688 -7.172 1 95.44 77 PHE B N 1
ATOM 2054 C CA . PHE B 1 77 ? 10.766 -21.078 -6.82 1 95.44 77 PHE B CA 1
ATOM 2055 C C . PHE B 1 77 ? 9.289 -21.344 -6.543 1 95.44 77 PHE B C 1
ATOM 2057 O O . PHE B 1 77 ? 8.609 -20.5 -5.953 1 95.44 77 PHE B O 1
ATOM 2064 N N . VAL B 1 78 ? 8.883 -22.5 -6.902 1 97.75 78 VAL B N 1
ATOM 2065 C CA . VAL B 1 78 ? 7.496 -22.906 -6.734 1 97.75 78 VAL B CA 1
ATOM 2066 C C . VAL B 1 78 ? 7.445 -24.266 -6.031 1 97.75 78 VAL B C 1
ATOM 2068 O O . VAL B 1 78 ? 8.211 -25.172 -6.371 1 97.75 78 VAL B O 1
ATOM 2071 N N . ARG B 1 79 ? 6.582 -24.359 -5.02 1 98.5 79 ARG B N 1
ATOM 2072 C CA . ARG B 1 79 ? 6.312 -25.641 -4.383 1 98.5 79 ARG B CA 1
ATOM 2073 C C . ARG B 1 79 ? 5.117 -26.328 -5.031 1 98.5 79 ARG B C 1
ATOM 2075 O O . ARG B 1 79 ? 4.059 -25.719 -5.203 1 98.5 79 ARG B O 1
ATOM 2082 N N . GLU B 1 80 ? 5.293 -27.578 -5.348 1 98.62 80 GLU B N 1
ATOM 2083 C CA . GLU B 1 80 ? 4.23 -28.344 -5.977 1 98.62 80 GLU B CA 1
ATOM 2084 C C . GLU B 1 80 ? 3.959 -29.641 -5.211 1 98.62 80 GLU B C 1
ATOM 2086 O O . GLU B 1 80 ? 4.895 -30.359 -4.84 1 98.62 80 GLU B O 1
ATOM 2091 N N . ILE B 1 81 ? 2.697 -29.906 -4.957 1 98.62 81 ILE B N 1
ATOM 2092 C CA . ILE B 1 81 ? 2.275 -31.172 -4.371 1 98.62 81 ILE B CA 1
ATOM 2093 C C . ILE B 1 81 ? 1.293 -31.875 -5.305 1 98.62 81 ILE B C 1
ATOM 2095 O O . ILE B 1 81 ? 0.328 -31.266 -5.773 1 98.62 81 ILE B O 1
ATOM 2099 N N . SER B 1 82 ? 1.582 -33.125 -5.566 1 98.62 82 SER B N 1
ATOM 2100 C CA . SER B 1 82 ? 0.694 -33.875 -6.441 1 98.62 82 SER B CA 1
ATOM 2101 C C . SER B 1 82 ? 0.226 -35.156 -5.77 1 98.62 82 SER B C 1
ATOM 2103 O O . SER B 1 82 ? 0.943 -35.75 -4.945 1 98.62 82 SER B O 1
ATOM 2105 N N . PHE B 1 83 ? -0.977 -35.594 -6.09 1 98.62 83 PHE B N 1
ATOM 2106 C CA . PHE B 1 83 ? -1.562 -36.875 -5.684 1 98.62 83 PHE B CA 1
ATOM 2107 C C . PHE B 1 83 ? -2.045 -37.656 -6.898 1 98.62 83 PHE B C 1
ATOM 2109 O O . PHE B 1 83 ? -2.75 -37.094 -7.75 1 98.62 83 PHE B O 1
ATOM 2116 N N . VAL B 1 84 ? -1.615 -38.875 -6.957 1 98.5 84 VAL B N 1
ATOM 2117 C CA . VAL B 1 84 ? -2.109 -39.781 -7.984 1 98.5 84 VAL B CA 1
ATOM 2118 C C . VAL B 1 84 ? -2.844 -40.938 -7.332 1 98.5 84 VAL B C 1
ATOM 2120 O O . VAL B 1 84 ? -2.25 -41.719 -6.57 1 98.5 84 VAL B O 1
ATOM 2123 N N . ASP B 1 85 ? -4.105 -41.062 -7.645 1 98.31 85 ASP B N 1
ATOM 2124 C CA . ASP B 1 85 ? -4.953 -42.125 -7.121 1 98.31 85 ASP B CA 1
ATOM 2125 C C . ASP B 1 85 ? -5.258 -43.156 -8.195 1 98.31 85 ASP B C 1
ATOM 2127 O O . ASP B 1 85 ? -6.094 -42.938 -9.07 1 98.31 85 ASP B O 1
ATOM 2131 N N . PRO B 1 86 ? -4.613 -44.281 -8.117 1 96 86 PRO B N 1
ATOM 2132 C CA . PRO B 1 86 ? -4.82 -45.281 -9.18 1 96 86 PRO B CA 1
ATOM 2133 C C . PRO B 1 86 ? -6.227 -45.875 -9.164 1 96 86 PRO B C 1
ATOM 2135 O O . PRO B 1 86 ? -6.742 -46.281 -10.211 1 96 86 PRO B O 1
ATOM 2138 N N . ALA B 1 87 ? -6.848 -45.906 -8.039 1 96 87 ALA B N 1
ATOM 2139 C CA . ALA B 1 87 ? -8.172 -46.531 -7.93 1 96 87 ALA B CA 1
ATOM 2140 C C . ALA B 1 87 ? -9.227 -45.656 -8.633 1 96 87 ALA B C 1
ATOM 2142 O O . ALA B 1 87 ? -9.992 -46.156 -9.461 1 96 87 ALA B O 1
ATOM 2143 N N . SER B 1 88 ? -9.234 -44.406 -8.32 1 95.38 88 SER B N 1
ATOM 2144 C CA . SER B 1 88 ? -10.211 -43.531 -8.93 1 95.38 88 SER B CA 1
ATOM 2145 C C . SER B 1 88 ? -9.688 -42.938 -10.234 1 95.38 88 SER B C 1
ATOM 2147 O O . SER B 1 88 ? -10.422 -42.25 -10.953 1 95.38 88 SER B O 1
ATOM 2149 N N . GLN B 1 89 ? -8.414 -43.156 -10.594 1 97.12 89 GLN B N 1
ATOM 2150 C CA . GLN B 1 89 ? -7.742 -42.594 -11.766 1 97.12 89 GLN B CA 1
ATOM 2151 C C . GLN B 1 89 ? -7.871 -41.094 -11.797 1 97.12 89 GLN B C 1
ATOM 2153 O O . GLN B 1 89 ? -8.266 -40.531 -12.812 1 97.12 89 GLN B O 1
ATOM 2158 N N . ASN B 1 90 ? -7.574 -40.5 -10.711 1 97.69 90 ASN B N 1
ATOM 2159 C CA . ASN B 1 90 ? -7.531 -39.031 -10.57 1 97.69 90 ASN B CA 1
ATOM 2160 C C . ASN B 1 90 ? -6.145 -38.562 -10.141 1 97.69 90 ASN B C 1
ATOM 2162 O O . ASN B 1 90 ? -5.52 -39.156 -9.266 1 97.69 90 ASN B O 1
ATOM 2166 N N . ALA B 1 91 ? -5.68 -37.594 -10.852 1 98.62 91 ALA B N 1
ATOM 2167 C CA . ALA B 1 91 ? -4.438 -36.938 -10.461 1 98.62 91 ALA B CA 1
ATOM 2168 C C . ALA B 1 91 ? -4.66 -35.438 -10.203 1 98.62 91 ALA B C 1
ATOM 2170 O O . ALA B 1 91 ? -5.27 -34.75 -11.023 1 98.62 91 ALA B O 1
ATOM 2171 N N . THR B 1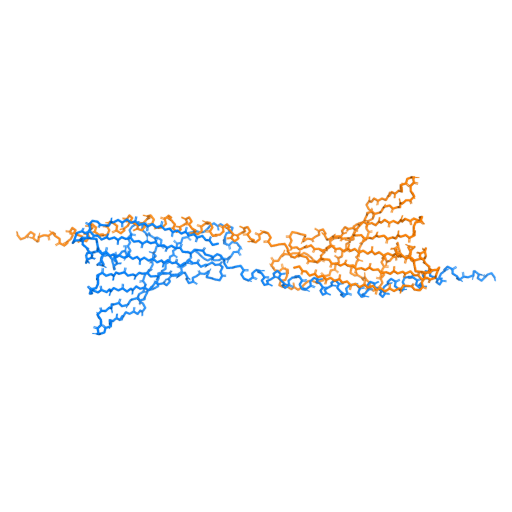 92 ? -4.219 -34.969 -9.055 1 98.62 92 THR B N 1
ATOM 2172 C CA . THR B 1 92 ? -4.344 -33.562 -8.711 1 98.62 92 THR B CA 1
ATOM 2173 C C . THR B 1 92 ? -2.977 -32.969 -8.383 1 98.62 92 THR B C 1
ATOM 2175 O O . THR B 1 92 ? -2.115 -33.656 -7.824 1 98.62 92 THR B O 1
ATOM 2178 N N . ILE B 1 93 ? -2.787 -31.75 -8.781 1 98.69 93 ILE B N 1
ATOM 2179 C CA . ILE B 1 93 ? -1.564 -31 -8.492 1 98.69 93 ILE B CA 1
ATOM 2180 C C . ILE B 1 93 ? -1.918 -29.625 -7.918 1 98.69 93 ILE B C 1
ATOM 2182 O O . ILE B 1 93 ? -2.799 -28.938 -8.43 1 98.69 93 ILE B O 1
ATOM 2186 N N . THR B 1 94 ? -1.326 -29.234 -6.848 1 98.5 94 THR B N 1
ATOM 2187 C CA . THR B 1 94 ? -1.406 -27.891 -6.312 1 98.5 94 THR B CA 1
ATOM 2188 C C . THR B 1 94 ? -0.02 -27.25 -6.238 1 98.5 94 THR B C 1
ATOM 2190 O O . THR B 1 94 ? 0.954 -27.922 -5.883 1 98.5 94 THR B O 1
ATOM 2193 N N . SER B 1 95 ? 0.08 -26.031 -6.672 1 98.38 95 SER B N 1
ATOM 2194 C CA . SER B 1 95 ? 1.363 -25.328 -6.609 1 98.38 95 SER B CA 1
ATOM 2195 C C . SER B 1 95 ? 1.206 -23.938 -6.031 1 98.38 95 SER B C 1
ATOM 2197 O O . SER B 1 95 ? 0.164 -23.297 -6.203 1 98.38 95 SER B O 1
ATOM 2199 N N . VAL B 1 96 ? 2.256 -23.484 -5.332 1 97.44 96 VAL B N 1
ATOM 2200 C CA . VAL B 1 96 ? 2.289 -22.156 -4.746 1 97.44 96 VAL B CA 1
ATOM 2201 C C . VAL B 1 96 ? 3.701 -21.578 -4.852 1 97.44 96 VAL B C 1
ATOM 2203 O O . VAL B 1 96 ? 4.688 -22.312 -4.719 1 97.44 96 VAL B O 1
ATOM 2206 N N . ASN B 1 97 ? 3.742 -20.25 -5.141 1 94.75 97 ASN B N 1
ATOM 2207 C CA . ASN B 1 97 ? 5.059 -19.641 -5.203 1 94.75 97 ASN B CA 1
ATOM 2208 C C . ASN B 1 97 ? 5.688 -19.516 -3.818 1 94.75 97 ASN B C 1
ATOM 2210 O O . ASN B 1 97 ? 5.008 -19.156 -2.855 1 94.75 97 ASN B O 1
ATOM 2214 N N . LEU B 1 98 ? 6.965 -19.828 -3.809 1 93 98 LEU B N 1
ATOM 2215 C CA . LEU B 1 98 ? 7.738 -19.641 -2.586 1 93 98 LEU B CA 1
ATOM 2216 C C . LEU B 1 98 ? 8.422 -18.281 -2.582 1 93 98 LEU B C 1
ATOM 2218 O O . LEU B 1 98 ? 8.484 -17.609 -1.546 1 93 98 LEU B O 1
ATOM 2222 N N . SER B 1 99 ? 8.938 -17.938 -3.746 1 86.94 99 SER B N 1
ATOM 2223 C CA . SER B 1 99 ? 9.602 -16.656 -3.898 1 86.94 99 SER B CA 1
ATOM 2224 C C . SER B 1 99 ? 8.586 -15.516 -3.977 1 86.94 99 SER B C 1
ATOM 2226 O O . SER B 1 99 ? 7.531 -15.656 -4.602 1 86.94 99 SER B O 1
ATOM 2228 N N . LEU B 1 100 ? 8.891 -14.383 -3.33 1 81.75 100 LEU B N 1
ATOM 2229 C CA . LEU B 1 100 ? 8.125 -13.141 -3.391 1 81.75 100 LEU B CA 1
ATOM 2230 C C . LEU B 1 100 ? 6.719 -13.336 -2.836 1 81.75 100 LEU B C 1
ATOM 2232 O O . LEU B 1 100 ? 5.793 -12.617 -3.207 1 81.75 100 LEU B O 1
ATOM 2236 N N . SER B 1 101 ? 6.566 -14.336 -2.025 1 87.75 101 SER B N 1
ATOM 2237 C CA . SER B 1 101 ? 5.246 -14.672 -1.495 1 87.75 101 SER B CA 1
ATOM 2238 C C . SER B 1 101 ? 4.75 -13.594 -0.534 1 87.75 101 SER B C 1
ATOM 2240 O O . SER B 1 101 ? 3.553 -13.5 -0.269 1 87.75 101 SER B O 1
ATOM 2242 N N . GLN B 1 102 ? 5.641 -12.828 -0.031 1 80.19 102 GLN B N 1
ATOM 2243 C CA . GLN B 1 102 ? 5.238 -11.75 0.864 1 80.19 102 GLN B CA 1
ATOM 2244 C C . GLN B 1 102 ? 4.543 -10.625 0.096 1 80.19 102 GLN B C 1
ATOM 2246 O O . GLN B 1 102 ? 3.812 -9.828 0.683 1 80.19 102 GLN B O 1
ATOM 2251 N N . PHE B 1 103 ? 4.723 -10.555 -1.177 1 79.94 103 PHE B N 1
ATOM 2252 C CA . PHE B 1 103 ? 4.145 -9.5 -2.002 1 79.94 103 PHE B CA 1
ATOM 2253 C C . PHE B 1 103 ? 2.943 -10.016 -2.783 1 79.94 103 PHE B C 1
ATOM 2255 O O . PHE B 1 103 ? 1.977 -9.289 -3.004 1 79.94 103 PHE B O 1
ATOM 2262 N N . ALA B 1 104 ? 3.094 -11.227 -3.203 1 88.38 104 ALA B N 1
ATOM 2263 C CA . ALA B 1 104 ? 2.01 -11.82 -3.982 1 88.38 104 ALA B CA 1
ATOM 2264 C C . ALA B 1 104 ? 2.047 -13.344 -3.904 1 88.38 104 ALA B C 1
ATOM 2266 O O . ALA B 1 104 ? 3.123 -13.938 -3.83 1 88.38 104 ALA B O 1
ATOM 2267 N N . THR B 1 105 ? 0.858 -13.875 -3.924 1 91.31 105 THR B N 1
ATOM 2268 C CA . THR B 1 105 ? 0.749 -15.328 -3.941 1 91.31 105 THR B CA 1
ATOM 2269 C C . THR B 1 105 ? 0.01 -15.797 -5.191 1 91.31 105 THR B C 1
ATOM 2271 O O . THR B 1 105 ? -0.946 -15.156 -5.633 1 91.31 105 THR B O 1
ATOM 2274 N N . CYS B 1 106 ? 0.526 -16.859 -5.715 1 94.44 106 CYS B N 1
ATOM 2275 C CA . CYS B 1 106 ? -0.132 -17.578 -6.797 1 94.44 106 CYS B CA 1
ATOM 2276 C C . CYS B 1 106 ? -0.425 -19.016 -6.391 1 94.44 106 CYS B C 1
ATOM 2278 O O . CYS B 1 106 ? 0.497 -19.812 -6.195 1 94.44 106 CYS B O 1
ATOM 2280 N N . PHE B 1 107 ? -1.725 -19.328 -6.254 1 95.25 107 PHE B N 1
ATOM 2281 C CA . PHE B 1 107 ? -2.17 -20.672 -5.922 1 95.25 107 PHE B CA 1
ATOM 2282 C C . PHE B 1 107 ? -2.805 -21.344 -7.133 1 95.25 107 PHE B C 1
ATOM 2284 O O . PHE B 1 107 ? -3.85 -20.906 -7.617 1 95.25 107 PHE B O 1
ATOM 2291 N N . GLU B 1 108 ? -2.168 -22.406 -7.57 1 98 108 GLU B N 1
ATOM 2292 C CA . GLU B 1 108 ? -2.617 -23.125 -8.758 1 98 108 GLU B CA 1
ATOM 2293 C C . GLU B 1 108 ? -3.152 -24.516 -8.398 1 98 108 GLU B C 1
ATOM 2295 O O . GLU B 1 108 ? -2.568 -25.219 -7.574 1 98 108 GLU B O 1
ATOM 2300 N N . GLN B 1 109 ? -4.273 -24.891 -9.031 1 97.81 109 GLN B N 1
ATOM 2301 C CA . GLN B 1 109 ? -4.828 -26.234 -8.914 1 97.81 109 GLN B CA 1
ATOM 2302 C C . GLN B 1 109 ? -5.035 -26.875 -10.281 1 97.81 109 GLN B C 1
ATOM 2304 O O . GLN B 1 109 ? -5.605 -26.25 -11.18 1 97.81 109 GLN B O 1
ATOM 2309 N N . ILE B 1 110 ? -4.527 -28.109 -10.406 1 98.56 110 ILE B N 1
ATOM 2310 C CA . ILE B 1 110 ? -4.672 -28.859 -11.641 1 98.56 110 ILE B CA 1
ATOM 2311 C C . ILE B 1 110 ? -5.309 -30.219 -11.352 1 98.56 110 ILE B C 1
ATOM 2313 O O . ILE B 1 110 ? -5.043 -30.828 -10.312 1 98.56 110 ILE B O 1
ATOM 2317 N N . GLN B 1 111 ? -6.105 -30.641 -12.297 1 98.62 111 GLN B N 1
ATOM 2318 C CA . GLN B 1 111 ? -6.703 -31.969 -12.18 1 98.62 111 GLN B CA 1
ATOM 2319 C C . GLN B 1 111 ? -6.699 -32.688 -13.523 1 98.62 111 GLN B C 1
ATOM 2321 O O . GLN B 1 111 ? -6.98 -32.094 -14.562 1 98.62 111 GLN B O 1
ATOM 2326 N N . TYR B 1 112 ? -6.316 -33.969 -13.555 1 98.69 112 TYR B N 1
ATOM 2327 C CA . TYR B 1 112 ? -6.445 -34.906 -14.656 1 98.69 112 TYR B CA 1
ATOM 2328 C C . TYR B 1 112 ? -7.418 -36.031 -14.305 1 98.69 112 TYR B C 1
ATOM 2330 O O . TYR B 1 112 ? -7.234 -36.719 -13.305 1 98.69 112 TYR B O 1
ATOM 2338 N N . SER B 1 113 ? -8.43 -36.25 -15.094 1 98.31 113 SER B N 1
ATOM 2339 C CA . SER B 1 113 ? -9.391 -37.312 -14.859 1 98.31 113 SER B CA 1
ATOM 2340 C C . SER B 1 113 ? -9.859 -37.938 -16.172 1 98.31 113 SER B C 1
ATOM 2342 O O . SER B 1 113 ? -10.062 -37.219 -17.156 1 98.31 113 SER B O 1
ATOM 2344 N N . PRO B 1 114 ? -10.078 -39.188 -16.219 1 98.06 114 PRO B N 1
ATOM 2345 C CA . PRO B 1 114 ? -10.531 -39.812 -17.453 1 98.06 114 PRO B CA 1
ATOM 2346 C C . PRO B 1 114 ? -11.969 -39.438 -17.812 1 98.06 114 PRO B C 1
ATOM 2348 O O . PRO B 1 114 ? -12.828 -39.375 -16.922 1 98.06 114 PRO B O 1
ATOM 2351 N N . ILE B 1 115 ? -12.125 -39.156 -19.047 1 96.44 115 ILE B N 1
ATOM 2352 C CA . ILE B 1 115 ? -13.461 -38.969 -19.609 1 96.44 115 ILE B CA 1
ATOM 2353 C C . ILE B 1 115 ? -13.906 -40.281 -20.281 1 96.44 115 ILE B C 1
ATOM 2355 O O . ILE B 1 115 ? -15.078 -40.656 -20.188 1 96.44 115 ILE B O 1
ATOM 2359 N N . SER B 1 116 ? -13.086 -40.938 -20.953 1 96.56 116 SER B N 1
ATOM 2360 C CA . SER B 1 116 ? -13.211 -42.219 -21.641 1 96.56 116 SER B CA 1
ATOM 2361 C C . SER B 1 116 ? -11.906 -43.031 -21.594 1 96.56 116 SER B C 1
ATOM 2363 O O . SER B 1 116 ? -10.898 -42.531 -21.094 1 96.56 116 SER B O 1
ATOM 2365 N N . PRO B 1 117 ? -11.914 -44.219 -22.047 1 95.75 117 PRO B N 1
ATOM 2366 C CA . PRO B 1 117 ? -10.68 -45 -22.031 1 95.75 117 PRO B CA 1
ATOM 2367 C C . PRO B 1 117 ? -9.562 -44.344 -22.859 1 95.75 117 PRO B C 1
ATOM 2369 O O . PRO B 1 117 ? -8.391 -44.719 -22.703 1 95.75 117 PRO B O 1
ATOM 2372 N N . HIS B 1 118 ? -9.875 -43.406 -23.766 1 96.44 118 HIS B N 1
ATOM 2373 C CA . HIS B 1 118 ? -8.852 -42.875 -24.641 1 96.44 118 HIS B CA 1
ATOM 2374 C C . HIS B 1 118 ? -8.773 -41.344 -24.5 1 96.44 118 HIS B C 1
ATOM 2376 O O . HIS B 1 118 ? -8.102 -40.688 -25.297 1 96.44 118 HIS B O 1
ATOM 2382 N N . ARG B 1 119 ? -9.484 -40.844 -23.5 1 98 119 ARG B N 1
ATOM 2383 C CA . ARG B 1 119 ? -9.516 -39.406 -23.344 1 98 119 ARG B CA 1
ATOM 2384 C C . ARG B 1 119 ? -9.406 -39 -21.875 1 98 119 ARG B C 1
ATOM 2386 O O . ARG B 1 119 ? -10.039 -39.625 -21.016 1 98 119 ARG B O 1
ATOM 2393 N N . THR B 1 120 ? -8.609 -37.969 -21.609 1 98.56 120 THR B N 1
ATOM 2394 C CA . THR B 1 120 ? -8.398 -37.5 -20.25 1 98.56 120 THR B CA 1
ATOM 2395 C C . THR B 1 120 ? -8.727 -36 -20.172 1 98.56 120 THR B C 1
ATOM 2397 O O . THR B 1 120 ? -8.258 -35.219 -20.984 1 98.56 120 THR B O 1
ATOM 2400 N N . SER B 1 121 ? -9.508 -35.625 -19.188 1 98.44 121 SER B N 1
ATOM 2401 C CA . SER B 1 121 ? -9.859 -34.219 -18.953 1 98.44 121 SER B CA 1
ATOM 2402 C C . SER B 1 121 ? -8.781 -33.5 -18.141 1 98.44 121 SER B C 1
ATOM 2404 O O . SER B 1 121 ? -8.219 -34.094 -17.203 1 98.44 121 SER B O 1
ATOM 2406 N N . PHE B 1 122 ? -8.484 -32.312 -18.547 1 98.5 122 PHE B N 1
ATOM 2407 C CA . PHE B 1 122 ? -7.574 -31.422 -17.844 1 98.5 122 PHE B CA 1
ATOM 2408 C C . PHE B 1 122 ? -8.297 -30.172 -17.375 1 98.5 122 PHE B C 1
ATOM 2410 O O . PHE B 1 122 ? -9.016 -29.531 -18.141 1 98.5 122 PHE B O 1
ATOM 2417 N N . SER B 1 123 ? -8.156 -29.812 -16.078 1 97.75 123 SER B N 1
ATOM 2418 C CA . SER B 1 123 ? -8.641 -28.547 -15.539 1 97.75 123 SER B CA 1
ATOM 2419 C C . SER B 1 123 ? -7.566 -27.844 -14.719 1 97.75 123 SER B C 1
ATOM 2421 O O . SER B 1 123 ? -6.828 -28.5 -13.977 1 97.75 123 SER B O 1
ATOM 2423 N N . GLN B 1 124 ? -7.441 -26.531 -14.891 1 98 124 GLN B N 1
ATOM 2424 C CA . GLN B 1 124 ? -6.441 -25.719 -14.195 1 98 124 GLN B CA 1
ATOM 2425 C C . GLN B 1 124 ? -7.031 -24.391 -13.727 1 98 124 GLN B C 1
ATOM 2427 O O . GLN B 1 124 ? -7.723 -23.719 -14.492 1 98 124 GLN B O 1
ATOM 2432 N N . THR B 1 125 ? -6.852 -24.062 -12.461 1 96 125 THR B N 1
ATOM 2433 C CA . THR B 1 125 ? -7.219 -22.766 -11.922 1 96 125 THR B CA 1
ATOM 2434 C C . THR B 1 125 ? -6.043 -22.141 -11.18 1 96 125 THR B C 1
ATOM 2436 O O . THR B 1 125 ? -5.164 -22.844 -10.68 1 96 125 THR B O 1
ATOM 2439 N N . ALA B 1 126 ? -5.953 -20.828 -11.234 1 96.81 126 ALA B N 1
ATOM 2440 C CA . ALA B 1 126 ? -4.949 -20.078 -10.477 1 96.81 126 ALA B CA 1
ATOM 2441 C C . ALA B 1 126 ? -5.562 -18.859 -9.797 1 96.81 126 ALA B C 1
ATOM 2443 O O . ALA B 1 126 ? -6.363 -18.141 -10.398 1 96.81 126 ALA B O 1
ATOM 2444 N N . GLU B 1 127 ? -5.293 -18.688 -8.555 1 94.75 127 GLU B N 1
ATOM 2445 C CA . GLU B 1 127 ? -5.652 -17.516 -7.773 1 94.75 127 GLU B CA 1
ATOM 2446 C C . GLU B 1 127 ? -4.418 -16.672 -7.445 1 94.75 127 GLU B C 1
ATOM 2448 O O . GLU B 1 127 ? -3.484 -17.156 -6.805 1 94.75 127 GLU B O 1
ATOM 2453 N N . ILE B 1 128 ? -4.465 -15.414 -7.91 1 94.25 128 ILE B N 1
ATOM 2454 C CA . ILE B 1 128 ? -3.334 -14.523 -7.695 1 94.25 128 ILE B CA 1
ATOM 2455 C C . ILE B 1 128 ? -3.766 -13.344 -6.82 1 94.25 128 ILE B C 1
ATOM 2457 O O . ILE B 1 128 ? -4.746 -12.664 -7.125 1 94.25 128 ILE B O 1
ATOM 2461 N N . GLN B 1 129 ? -3.008 -13.164 -5.75 1 89.31 129 GLN B N 1
ATOM 2462 C CA . GLN B 1 129 ? -3.354 -12.133 -4.781 1 89.31 129 GLN B CA 1
ATOM 2463 C C . GLN B 1 129 ? -2.119 -11.344 -4.355 1 89.31 129 GLN B C 1
ATOM 2465 O O . GLN B 1 129 ? -1.14 -11.914 -3.879 1 89.31 129 GLN B O 1
ATOM 2470 N N . ALA B 1 130 ? -2.238 -10.047 -4.609 1 84.75 130 ALA B N 1
ATOM 2471 C CA . ALA B 1 130 ? -1.205 -9.195 -4.027 1 84.75 130 ALA B CA 1
ATOM 2472 C C . ALA B 1 130 ? -1.413 -9.031 -2.525 1 84.75 130 ALA B C 1
ATOM 2474 O O . ALA B 1 130 ? -2.547 -8.891 -2.061 1 84.75 130 ALA B O 1
ATOM 2475 N N . ARG B 1 131 ? -0.326 -9.156 -1.729 1 75.69 131 ARG B N 1
ATOM 2476 C CA . ARG B 1 131 ? -0.394 -9.008 -0.279 1 75.69 131 ARG B CA 1
ATOM 2477 C C . ARG B 1 131 ? 0.097 -7.633 0.156 1 75.69 131 ARG B C 1
ATOM 2479 O O . ARG B 1 131 ? 1.294 -7.344 0.089 1 75.69 131 ARG B O 1
ATOM 2486 N N . MET B 1 132 ? -0.816 -6.785 0.5 1 68.5 132 MET B N 1
ATOM 2487 C CA . MET B 1 132 ? -0.502 -5.391 0.798 1 68.5 132 MET B CA 1
ATOM 2488 C C . MET B 1 132 ? -0.377 -5.168 2.303 1 68.5 132 MET B C 1
ATOM 2490 O O . MET B 1 132 ? -0.384 -4.031 2.771 1 68.5 132 MET B O 1
ATOM 2494 N N . ALA B 1 133 ? -0.311 -6.266 2.998 1 67 133 ALA B N 1
ATOM 2495 C CA . ALA B 1 133 ? -0.349 -6.125 4.453 1 67 133 ALA B CA 1
ATOM 2496 C C . ALA B 1 133 ? 0.827 -5.293 4.953 1 67 133 ALA B C 1
ATOM 2498 O O . ALA B 1 133 ? 0.666 -4.449 5.84 1 67 133 ALA B O 1
ATOM 2499 N N . LEU B 1 134 ? 1.958 -5.496 4.32 1 66.25 134 LEU B N 1
ATOM 2500 C CA . LEU B 1 134 ? 3.148 -4.773 4.754 1 66.25 134 LEU B CA 1
ATOM 2501 C C . LEU B 1 134 ? 3.008 -3.281 4.477 1 66.25 134 LEU B C 1
ATOM 2503 O O . LEU B 1 134 ? 3.367 -2.453 5.316 1 66.25 134 LEU B O 1
ATOM 2507 N N . TRP B 1 135 ? 2.5 -2.99 3.447 1 71.81 135 TRP B N 1
ATOM 2508 C CA . TRP B 1 135 ? 2.33 -1.585 3.094 1 71.81 135 TRP B CA 1
ATOM 2509 C C . TRP B 1 135 ? 1.28 -0.925 3.98 1 71.81 135 TRP B C 1
ATOM 2511 O O . TRP B 1 135 ? 1.433 0.233 4.379 1 71.81 135 TRP B O 1
ATOM 2521 N N . ARG B 1 136 ? 0.273 -1.652 4.234 1 75.5 136 ARG B N 1
ATOM 2522 C CA . ARG B 1 136 ? -0.766 -1.118 5.105 1 75.5 136 ARG B CA 1
ATOM 2523 C C . ARG B 1 136 ? -0.21 -0.812 6.496 1 75.5 136 ARG B C 1
ATOM 2525 O O . ARG B 1 136 ? -0.526 0.224 7.082 1 75.5 136 ARG B O 1
ATOM 2532 N N . SER B 1 137 ? 0.555 -1.775 6.863 1 77.88 137 SER B N 1
ATOM 2533 C CA . SER B 1 137 ? 1.165 -1.572 8.172 1 77.88 137 SER B CA 1
ATOM 2534 C C . SER B 1 137 ? 2.078 -0.351 8.172 1 77.88 137 SER B C 1
ATOM 2536 O O . SER B 1 137 ? 2.086 0.425 9.133 1 77.88 137 SER B O 1
ATOM 2538 N N . ALA B 1 138 ? 2.846 -0.171 7.121 1 78.44 138 ALA B N 1
ATOM 2539 C CA . ALA B 1 138 ? 3.736 0.982 7.008 1 78.44 138 ALA B CA 1
ATOM 2540 C C . ALA B 1 138 ? 2.943 2.285 6.961 1 78.44 138 ALA B C 1
ATOM 2542 O O . ALA B 1 138 ? 3.326 3.273 7.59 1 78.44 138 ALA B O 1
ATOM 2543 N N . ALA B 1 139 ? 1.851 2.258 6.223 1 80.56 139 ALA B N 1
ATOM 2544 C CA . ALA B 1 139 ? 0.983 3.43 6.125 1 80.56 139 ALA B CA 1
ATOM 2545 C C . ALA B 1 139 ? 0.407 3.799 7.488 1 80.56 139 ALA B C 1
ATOM 2547 O O . ALA B 1 139 ? 0.37 4.977 7.855 1 80.56 139 ALA B O 1
ATOM 2548 N N . ASP B 1 140 ? 0.011 2.771 8.195 1 84.5 140 ASP B N 1
ATOM 2549 C CA . ASP B 1 140 ? -0.51 2.984 9.547 1 84.5 140 ASP B CA 1
ATOM 2550 C C . ASP B 1 140 ? 0.565 3.555 10.469 1 84.5 140 ASP B C 1
ATOM 2552 O O . ASP B 1 140 ? 0.289 4.441 11.281 1 84.5 140 ASP B O 1
ATOM 2556 N N . GLY B 1 141 ? 1.689 2.994 10.328 1 86 141 GLY B N 1
ATOM 2557 C CA . GLY B 1 141 ? 2.816 3.512 11.086 1 86 141 GLY B CA 1
ATOM 2558 C C . GLY B 1 141 ? 3.113 4.969 10.789 1 86 141 GLY B C 1
ATOM 2559 O O . GLY B 1 141 ? 3.318 5.766 11.711 1 86 141 GLY B O 1
ATOM 2560 N N . LEU B 1 142 ? 3.09 5.324 9.602 1 86.81 142 LEU B N 1
ATOM 2561 C CA . LEU B 1 142 ? 3.32 6.703 9.188 1 86.81 142 LEU B CA 1
ATOM 2562 C C . LEU B 1 142 ? 2.273 7.637 9.781 1 86.81 142 LEU B C 1
ATOM 2564 O O . LEU B 1 142 ? 2.613 8.695 10.32 1 86.81 142 LEU B O 1
ATOM 2568 N N . GLU B 1 143 ? 1.043 7.273 9.688 1 89.81 143 GLU B N 1
ATOM 2569 C CA . GLU B 1 143 ? -0.031 8.094 10.234 1 89.81 143 GLU B CA 1
ATOM 2570 C C . GLU B 1 143 ? 0.143 8.297 11.734 1 89.81 143 GLU B C 1
ATOM 2572 O O . GLU B 1 143 ? -0.002 9.414 12.234 1 89.81 143 GLU B O 1
ATOM 2577 N N . LYS B 1 144 ? 0.448 7.223 12.352 1 89.81 144 LYS B N 1
ATOM 2578 C CA . LYS B 1 144 ? 0.64 7.301 13.797 1 89.81 144 LYS B CA 1
ATOM 2579 C C . LYS B 1 144 ? 1.796 8.234 14.148 1 89.81 144 LYS B C 1
ATOM 2581 O O . LYS B 1 144 ? 1.679 9.062 15.055 1 89.81 144 LYS B O 1
ATOM 2586 N N . TRP B 1 145 ? 2.822 8.117 13.469 1 91.69 145 TRP B N 1
ATOM 2587 C CA . TRP B 1 145 ? 3.977 8.984 13.695 1 91.69 145 TRP B CA 1
ATOM 2588 C C . TRP B 1 145 ? 3.621 10.445 13.445 1 91.69 145 TRP B C 1
ATOM 2590 O O . TRP B 1 145 ? 3.984 11.32 14.227 1 91.69 145 TRP B O 1
ATOM 2600 N N . LEU B 1 146 ? 2.939 10.719 12.391 1 91.69 146 LEU B N 1
ATOM 2601 C CA . LEU B 1 146 ? 2.578 12.086 12.023 1 91.69 146 LEU B CA 1
ATOM 2602 C C . LEU B 1 146 ? 1.665 12.703 13.078 1 91.69 146 LEU B C 1
ATOM 2604 O O . LEU B 1 146 ? 1.806 13.883 13.406 1 91.69 146 LEU B O 1
ATOM 2608 N N . VAL B 1 147 ? 0.764 11.898 13.578 1 93.38 147 VAL B N 1
ATOM 2609 C CA . VAL B 1 147 ? -0.143 12.406 14.602 1 93.38 147 VAL B CA 1
ATOM 2610 C C . VAL B 1 147 ? 0.645 12.742 15.867 1 93.38 147 VAL B C 1
ATOM 2612 O O . VAL B 1 147 ? 0.415 13.781 16.484 1 93.38 147 VAL B O 1
ATOM 2615 N N . GLN B 1 148 ? 1.523 11.875 16.234 1 94.19 148 GLN B N 1
ATOM 2616 C CA . GLN B 1 148 ? 2.338 12.117 17.422 1 94.19 148 GLN B CA 1
ATOM 2617 C C . GLN B 1 148 ? 3.186 13.375 17.266 1 94.19 148 GLN B C 1
ATOM 2619 O O . GLN B 1 148 ? 3.291 14.18 18.188 1 94.19 148 GLN B O 1
ATOM 2624 N N . ARG B 1 149 ? 3.783 13.469 16.141 1 93.69 149 ARG B N 1
ATOM 2625 C CA . ARG B 1 149 ? 4.582 14.656 15.859 1 93.69 149 ARG B CA 1
ATOM 2626 C C . ARG B 1 149 ? 3.725 15.914 15.891 1 93.69 149 ARG B C 1
ATOM 2628 O O . ARG B 1 149 ? 4.141 16.938 16.438 1 93.69 149 ARG B O 1
ATOM 2635 N N . PHE B 1 150 ? 2.562 15.844 15.312 1 95.44 150 PHE B N 1
ATOM 2636 C CA . PHE B 1 150 ? 1.654 16.984 15.312 1 95.44 150 PHE B CA 1
ATOM 2637 C C . PHE B 1 150 ? 1.283 17.375 16.734 1 95.44 150 PHE B C 1
ATOM 2639 O O . PHE B 1 150 ? 1.291 18.562 17.078 1 95.44 150 PHE B O 1
ATOM 2646 N N . GLU B 1 151 ? 0.98 16.375 17.5 1 94.94 151 GLU B N 1
ATOM 2647 C CA . GLU B 1 151 ? 0.607 16.625 18.891 1 94.94 151 GLU B CA 1
ATOM 2648 C C . GLU B 1 151 ? 1.741 17.312 19.656 1 94.94 151 GLU B C 1
ATOM 2650 O O . GLU B 1 151 ? 1.511 18.266 20.406 1 94.94 151 GLU B O 1
ATOM 2655 N N . GLN B 1 152 ? 2.912 16.812 19.484 1 95.56 152 GLN B N 1
ATOM 2656 C CA . GLN B 1 152 ? 4.078 17.422 20.109 1 95.56 152 GLN B CA 1
ATOM 2657 C C . GLN B 1 152 ? 4.25 18.859 19.672 1 95.56 152 GLN B C 1
ATOM 2659 O O . GLN B 1 152 ? 4.48 19.75 20.484 1 95.56 152 GLN B O 1
ATOM 2664 N N . ASN B 1 153 ? 4.113 19.109 18.359 1 95.94 153 ASN B N 1
ATOM 2665 C CA . ASN B 1 153 ? 4.258 20.469 17.828 1 95.94 153 ASN B CA 1
ATOM 2666 C C . ASN B 1 153 ? 3.145 21.391 18.312 1 95.94 153 ASN B C 1
ATOM 2668 O O . ASN B 1 153 ? 3.367 22.578 18.516 1 95.94 153 ASN B O 1
ATOM 2672 N N . ALA B 1 154 ? 1.98 20.828 18.469 1 95.69 154 ALA B N 1
ATOM 2673 C CA . ALA B 1 154 ? 0.854 21.609 18.984 1 95.69 154 ALA B CA 1
ATOM 2674 C C . ALA B 1 154 ? 1.117 22.062 20.406 1 95.69 154 ALA B C 1
ATOM 2676 O O . ALA B 1 154 ? 0.8 23.203 20.766 1 95.69 154 ALA B O 1
ATOM 2677 N N . GLN B 1 155 ? 1.728 21.203 21.203 1 95.88 155 GLN B N 1
ATOM 2678 C CA . GLN B 1 155 ? 2.068 21.562 22.578 1 95.88 155 GLN B CA 1
ATOM 2679 C C . GLN B 1 155 ? 3.141 22.656 22.609 1 95.88 155 GLN B C 1
ATOM 2681 O O . GLN B 1 155 ? 3.033 23.625 23.375 1 95.88 155 GLN B O 1
ATOM 2686 N N . LEU B 1 156 ? 4.102 22.531 21.812 1 95.5 156 LEU B N 1
ATOM 2687 C CA . LEU B 1 156 ? 5.137 23.562 21.703 1 95.5 156 LEU B CA 1
ATOM 2688 C C . LEU B 1 156 ? 4.555 24.875 21.188 1 95.5 156 LEU B C 1
ATOM 2690 O O . LEU B 1 156 ? 4.957 25.953 21.609 1 95.5 156 LEU B O 1
ATOM 2694 N N . GLY B 1 157 ? 3.602 24.688 20.234 1 95.75 157 GLY B N 1
ATOM 2695 C CA . GLY B 1 157 ? 2.924 25.859 19.703 1 95.75 157 GLY B CA 1
ATOM 2696 C C . GLY B 1 157 ? 2.191 26.656 20.766 1 95.75 157 GLY B C 1
ATOM 2697 O O . GLY B 1 157 ? 2.25 27.891 20.781 1 95.75 157 GLY B O 1
ATOM 2698 N N . LYS B 1 158 ? 1.553 25.938 21.625 1 96.25 158 LYS B N 1
ATOM 2699 C CA . LYS B 1 158 ? 0.846 26.594 22.734 1 96.25 158 LYS B CA 1
ATOM 2700 C C . LYS B 1 158 ? 1.814 27.344 23.641 1 96.25 158 LYS B C 1
ATOM 2702 O O . LYS B 1 158 ? 1.591 28.5 23.969 1 96.25 158 LYS B O 1
ATOM 2707 N N . LEU B 1 159 ? 2.9 26.703 24.031 1 96.25 159 LEU B N 1
ATOM 2708 C CA . LEU B 1 159 ? 3.904 27.312 24.891 1 96.25 159 LEU B CA 1
ATOM 2709 C C . LEU B 1 159 ? 4.543 28.516 24.219 1 96.25 159 LEU B C 1
ATOM 2711 O O . LEU B 1 159 ? 4.672 29.578 24.844 1 96.25 159 LEU B O 1
ATOM 2715 N N . GLY B 1 160 ? 4.895 28.312 23 1 96.25 160 GLY B N 1
ATOM 2716 C CA . GLY B 1 160 ? 5.512 29.406 22.25 1 96.25 160 GLY B CA 1
ATOM 2717 C C . GLY B 1 160 ? 4.605 30.609 22.094 1 96.25 160 GLY B C 1
ATOM 2718 O O . GLY B 1 160 ? 5.039 31.75 22.297 1 96.25 160 GLY B O 1
ATOM 2719 N N . PHE B 1 161 ? 3.363 30.391 21.781 1 97.38 161 PHE B N 1
ATOM 2720 C CA . PHE B 1 161 ? 2.432 31.484 21.547 1 97.38 161 PHE B CA 1
ATOM 2721 C C . PHE B 1 161 ? 2.109 32.188 22.859 1 97.38 161 PHE B C 1
ATOM 2723 O O . PHE B 1 161 ? 1.96 33.438 22.875 1 97.38 161 PHE B O 1
ATOM 2730 N N . THR B 1 162 ? 2.016 31.406 23.922 1 96.69 162 THR B N 1
ATOM 2731 C CA . THR B 1 162 ? 1.812 32 25.234 1 96.69 162 THR B CA 1
ATOM 2732 C C . THR B 1 162 ? 2.947 32.969 25.578 1 96.69 162 THR B C 1
ATOM 2734 O O . THR B 1 162 ? 2.705 34.062 26.062 1 96.69 162 THR B O 1
ATOM 2737 N N . ASP B 1 163 ? 4.117 32.594 25.25 1 96.88 163 ASP B N 1
ATOM 2738 C CA . ASP B 1 163 ? 5.277 33.438 25.484 1 96.88 163 ASP B CA 1
ATOM 2739 C C . ASP B 1 163 ? 5.219 34.719 24.625 1 96.88 163 ASP B C 1
ATOM 2741 O O . ASP B 1 163 ? 5.547 35.812 25.094 1 96.88 163 ASP B O 1
ATOM 2745 N N . VAL B 1 164 ? 4.832 34.562 23.438 1 97.31 164 VAL B N 1
ATOM 2746 C CA . VAL B 1 164 ? 4.727 35.656 22.516 1 97.31 164 VAL B CA 1
ATOM 2747 C C . VAL B 1 164 ? 3.684 36.656 23.016 1 97.31 164 VAL B C 1
ATOM 2749 O O . VAL B 1 164 ? 3.938 37.875 23.062 1 97.31 164 VAL B O 1
ATOM 2752 N N . LEU B 1 165 ? 2.516 36.188 23.422 1 97.56 165 LEU B N 1
ATOM 2753 C CA . LEU B 1 165 ? 1.445 37.031 23.922 1 97.56 165 LEU B CA 1
ATOM 2754 C C . LEU B 1 165 ? 1.883 37.812 25.156 1 97.56 165 LEU B C 1
ATOM 2756 O O . LEU B 1 165 ? 1.616 39 25.297 1 97.56 165 LEU B O 1
ATOM 2760 N N . ARG B 1 166 ? 2.562 37.094 26 1 96.06 166 ARG B N 1
ATOM 2761 C CA . ARG B 1 166 ? 3.039 37.719 27.234 1 96.06 166 ARG B CA 1
ATOM 2762 C C . ARG B 1 166 ? 4.043 38.812 26.953 1 96.06 166 ARG B C 1
ATOM 2764 O O . ARG B 1 166 ? 3.939 39.906 27.516 1 96.06 166 ARG B O 1
ATOM 2771 N N . THR B 1 167 ? 4.969 38.531 26.078 1 95.81 167 THR B N 1
ATOM 2772 C CA . THR B 1 167 ? 6.008 39.5 25.734 1 95.81 167 THR B CA 1
ATOM 2773 C C . THR B 1 167 ? 5.398 40.719 25.078 1 95.81 167 THR B C 1
ATOM 2775 O O . THR B 1 167 ? 5.742 41.844 25.422 1 95.81 167 THR B O 1
ATOM 2778 N N . LEU B 1 168 ? 4.496 40.562 24.188 1 95.25 168 LEU B N 1
ATOM 2779 C CA . LEU B 1 168 ? 3.828 41.656 23.516 1 95.25 168 LEU B CA 1
ATOM 2780 C C . LEU B 1 168 ? 3.008 42.5 24.5 1 95.25 168 LEU B C 1
ATOM 2782 O O . LEU B 1 168 ? 2.939 43.719 24.375 1 95.25 168 LEU B O 1
ATOM 2786 N N . TRP B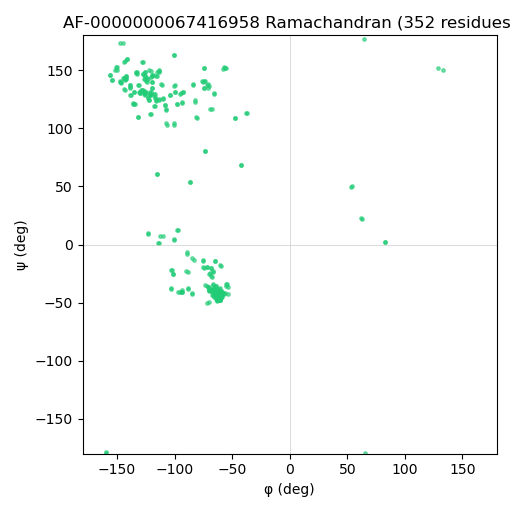 1 169 ? 2.406 41.781 25.422 1 94.5 169 TRP B N 1
ATOM 2787 C CA . TRP B 1 169 ? 1.58 42.469 26.422 1 94.5 169 TRP B CA 1
ATOM 2788 C C . TRP B 1 169 ? 2.426 43.375 27.312 1 94.5 169 TRP B C 1
ATOM 2790 O O . TRP B 1 169 ? 2.045 44.5 27.578 1 94.5 169 TRP B O 1
ATOM 2800 N N . GLU B 1 170 ? 3.568 42.906 27.672 1 93.62 170 GLU B N 1
ATOM 2801 C CA . GLU B 1 170 ? 4.484 43.656 28.531 1 93.62 170 GLU B CA 1
ATOM 2802 C C . GLU B 1 170 ? 5.047 44.875 27.78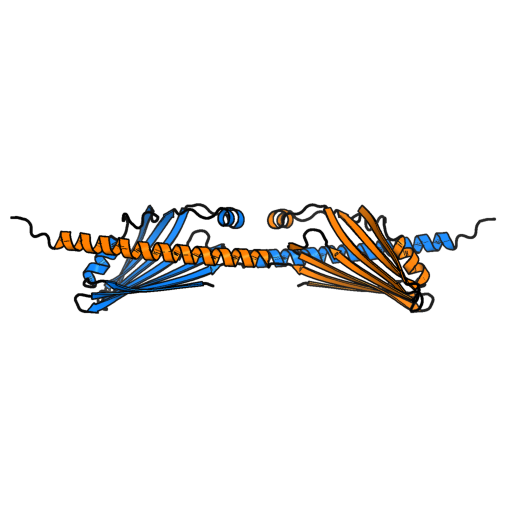1 1 93.62 170 GLU B C 1
ATOM 2804 O O . GLU B 1 170 ? 5.215 45.938 28.375 1 93.62 170 GLU B O 1
ATOM 2809 N N . GLU B 1 171 ? 5.34 44.688 26.562 1 91.5 171 GLU B N 1
ATOM 2810 C CA . GLU B 1 171 ? 5.863 45.781 25.766 1 91.5 171 GLU B CA 1
ATOM 2811 C C . GLU B 1 171 ? 4.828 46.906 25.578 1 91.5 171 GLU B C 1
ATOM 2813 O O . GLU B 1 171 ? 5.172 48.094 25.578 1 91.5 171 GLU B O 1
ATOM 2818 N N . ARG B 1 172 ? 3.572 46.594 25.438 1 88.12 172 ARG B N 1
ATOM 2819 C CA . ARG B 1 172 ? 2.494 47.562 25.219 1 88.12 172 ARG B CA 1
ATOM 2820 C C . ARG B 1 172 ? 2.178 48.344 26.5 1 88.12 172 ARG B C 1
ATOM 2822 O O . ARG B 1 172 ? 1.765 49.5 26.453 1 88.12 172 ARG B O 1
ATOM 2829 N N . HIS B 1 173 ? 2.258 47.812 27.578 1 84.44 173 HIS B N 1
ATOM 2830 C CA . HIS B 1 173 ? 1.879 48.438 28.844 1 84.44 173 HIS B CA 1
ATOM 2831 C C . HIS B 1 173 ? 3.104 48.938 29.594 1 84.44 173 HIS B C 1
ATOM 2833 O O . HIS B 1 173 ? 2.982 49.5 30.688 1 84.44 173 HIS B O 1
ATOM 2839 N N . ARG B 1 174 ? 4.297 48.875 29.109 1 75.88 174 ARG B N 1
ATOM 2840 C CA . ARG B 1 174 ? 5.469 49.562 29.641 1 75.88 174 ARG B CA 1
ATOM 2841 C C . ARG B 1 174 ? 5.418 51.062 29.328 1 75.88 174 ARG B C 1
ATOM 2843 O O . ARG B 1 174 ? 5.305 51.438 28.156 1 75.88 174 ARG B O 1
ATOM 2850 N N . VAL B 1 175 ? 4.641 51.938 30.109 1 60.19 175 VAL B N 1
ATOM 2851 C CA . VAL B 1 175 ? 4.633 53.375 30.234 1 60.19 175 VAL B CA 1
ATOM 2852 C C . VAL B 1 175 ? 6.066 53.906 30.156 1 60.19 175 VAL B C 1
ATOM 2854 O O . VAL B 1 175 ? 6.945 53.438 30.875 1 60.19 175 VAL B O 1
ATOM 2857 N N . PRO B 1 176 ? 6.395 54.688 29.047 1 58.03 176 PRO B N 1
ATOM 2858 C CA . PRO B 1 176 ? 7.703 55.344 29 1 58.03 176 PRO B CA 1
ATOM 2859 C C . PRO B 1 176 ? 8.039 56.062 30.312 1 58.03 176 PRO B C 1
ATOM 2861 O O . PRO B 1 176 ? 7.141 56.594 30.969 1 58.03 176 PRO B O 1
ATOM 2864 N N . ALA B 1 177 ? 8.992 55.469 31.016 1 53.69 177 ALA B N 1
ATOM 2865 C CA . ALA B 1 177 ? 9.547 56.281 32.062 1 53.69 177 ALA B CA 1
ATOM 2866 C C . ALA B 1 177 ? 9.781 57.719 31.594 1 53.69 177 ALA B C 1
ATOM 2868 O O . ALA B 1 177 ? 10.641 57.969 30.734 1 53.69 177 ALA B O 1
ATOM 2869 N N . SER B 1 178 ? 8.766 58.406 31.359 1 41.72 178 SER B N 1
ATOM 2870 C CA . SER B 1 178 ? 9.188 59.781 31.453 1 41.72 178 SER B CA 1
ATOM 2871 C C . SER B 1 178 ? 9.656 60.156 32.875 1 41.72 178 SER B C 1
ATOM 2873 O O . SER B 1 178 ? 9.086 59.656 33.844 1 41.72 178 SER B O 1
#

InterPro domains:
  IPR006797 PRELI/MSF1 domain [PF04707] (17-168)
  IPR006797 PRELI/MSF1 domain [PS50904] (1-173)
  IPR037365 Slowmo/Ups family [PTHR11158] (1-172)

Foldseek 3Di:
DDKDKDKDKDQAFLVVVVVCVVVVPPDPVQVQFPDKDWDDWDADPVQRKIKTKIKTKGFDDDDPVCCVPQNDDRIWIKIKIKIAGPVQSKIKMWMWTPPSVQFKIKIKIWIWHDPDRRMIMIIMMIDMDTHCVVVVVVVVVVVVVVVVVVVVVVVVVVVVVVVVVVVVVCVVPPPPPD/DDKDKDKDKDQAFLVVVVVCVVVVPPDPVQVQFPDKAWDDWDADPVQRKIKTKIKTKGFDDDDPVCCVPQNDDRIWIKIKIWIAGPVQSKIKMWMWTPPSVQFKIKIKIWMWHDPDRRMIMIIMMIDMDTHCVVVVVVVVVVVVVVVVVVVVVVVVVVVVVVVVVVVVVCVVPPPPPD

pLDDT: mean 91.56, std 9.87, range [41.69, 98.69]

Secondary structure (DSSP, 8-state):
-EEEEEEEEESS-HHHHHHHHHT-SS-TT-TTEEEEEEEEEEE-TTT-PEEEEEEEEEE----HHHHHHH---SEEEEEEEEEEETTTTEEEEEEEE-TTTTTEEEEEEEEEEEEETTEEEEEEEEEEEE--HHHHHHHHHHHHHHHHHHHHHHHHHHHHHHHHHHHHHHHHH-----/-EEEEEEEEESS-HHHHHHHHHT-SS-TT-TTEEEEEEEEEEE-TTT--EEEEEEEEEE----HHHHHHH---SEEEEEEEEEEETTTTEEEEEEEE-TTTTTEEEEEEEEEEEEETTEEEEEEEEEEEE--HHHHHHHHHHHHHHHHHHHHHHHHHHHHHHHHHHHHHHHHH-----

Radius of gyration: 34.54 Å; Cα contacts (8 Å, |Δi|>4): 676; chains: 2; bounding box: 33×117×68 Å

Solvent-accessible surface area (backbone atoms only — not comparable to full-atom values): 18600 Å² total; per-residue (Å²): 120,47,79,48,76,51,72,52,72,45,89,38,28,44,72,56,49,57,55,34,62,74,49,42,67,75,36,90,57,41,64,42,52,72,42,76,43,79,76,46,74,49,64,40,87,86,74,55,32,34,40,39,32,34,41,35,35,30,51,56,87,68,61,66,68,53,39,71,73,71,45,76,64,51,62,39,38,31,40,35,42,34,41,40,30,71,85,79,47,37,35,39,36,38,35,36,48,62,49,63,39,78,49,32,38,45,45,33,40,37,38,41,35,57,76,45,84,51,22,18,36,38,41,37,39,33,42,32,35,56,43,56,62,65,56,50,51,51,41,51,49,49,37,51,50,51,51,52,51,48,52,54,52,51,53,31,43,53,57,29,39,52,50,42,43,51,54,53,52,53,62,70,67,56,69,76,83,115,121,47,78,47,74,54,70,53,71,42,88,38,25,45,72,57,51,56,56,32,62,75,49,41,67,74,36,92,56,41,63,40,52,72,44,76,44,80,77,46,72,48,62,41,87,87,71,56,32,34,39,39,35,32,40,36,35,31,50,55,88,69,61,66,68,54,38,71,73,70,44,75,64,49,62,38,38,30,41,33,41,33,41,39,30,71,83,80,46,38,34,39,36,39,35,36,46,60,50,65,40,76,48,34,38,44,44,34,43,36,39,41,35,57,76,45,84,52,22,19,36,38,40,39,40,34,44,31,34,55,42,55,62,65,56,50,50,50,41,51,49,50,38,52,50,51,50,52,50,47,51,54,49,50,54,29,45,52,54,29,42,52,51,42,42,50,52,54,51,52,62,70,67,56,70,76,84,117